Protein AF-A0A8I6RDV4-F1 (afdb_monomer_lite)

Organism: Cimex lectularius (NCBI:txid79782)

pLDDT: mean 72.58, std 18.39, range [28.22, 95.94]

Structure (mmCIF, N/CA/C/O backbone):
data_AF-A0A8I6RDV4-F1
#
_entry.id   AF-A0A8I6RDV4-F1
#
loop_
_atom_site.group_PDB
_atom_site.id
_atom_site.type_symbol
_atom_site.label_atom_id
_atom_site.label_alt_id
_atom_site.label_comp_id
_atom_site.label_asym_id
_atom_site.label_entity_id
_atom_site.label_seq_id
_atom_site.pdbx_PDB_ins_code
_atom_site.Cartn_x
_atom_site.Cartn_y
_atom_site.Cartn_z
_atom_site.occupancy
_atom_site.B_iso_or_equiv
_atom_site.auth_seq_id
_atom_site.auth_comp_id
_atom_site.auth_asym_id
_atom_site.auth_atom_id
_atom_site.pdbx_PDB_model_num
ATOM 1 N N . MET A 1 1 ? 5.611 -12.651 -18.714 1.00 37.16 1 MET A N 1
ATOM 2 C CA . MET A 1 1 ? 4.837 -13.880 -18.417 1.00 37.16 1 MET A CA 1
ATOM 3 C C . MET A 1 1 ? 5.336 -14.468 -17.106 1.00 37.16 1 MET A C 1
ATOM 5 O O . MET A 1 1 ? 6.467 -14.920 -17.110 1.00 37.16 1 MET A O 1
ATOM 9 N N . LEU A 1 2 ? 4.558 -14.366 -16.015 1.00 31.38 2 LEU A N 1
ATOM 10 C CA . LEU A 1 2 ? 4.659 -15.136 -14.747 1.00 31.38 2 LEU A CA 1
ATOM 11 C C . LEU A 1 2 ? 3.838 -14.499 -13.605 1.00 31.38 2 LEU A C 1
ATOM 13 O O . LEU A 1 2 ? 3.684 -15.132 -12.577 1.00 31.38 2 LEU A O 1
ATOM 17 N N . TRP A 1 3 ? 3.252 -13.305 -13.764 1.00 38.66 3 TRP A N 1
ATOM 18 C CA . TRP A 1 3 ? 2.459 -12.639 -12.710 1.00 38.66 3 TRP A CA 1
ATOM 19 C C . TRP A 1 3 ? 1.279 -13.476 -12.145 1.00 38.66 3 TRP A C 1
ATOM 21 O O . TRP A 1 3 ? 1.131 -13.515 -10.925 1.00 38.66 3 TRP A O 1
ATOM 31 N N . PRO A 1 4 ? 0.513 -14.248 -12.952 1.00 39.44 4 PRO A N 1
ATOM 32 C CA . PRO A 1 4 ? -0.523 -15.163 -12.441 1.00 39.44 4 PRO A CA 1
ATOM 33 C C . PRO A 1 4 ? 0.027 -16.293 -11.557 1.00 39.44 4 PRO A C 1
ATOM 35 O O . PRO A 1 4 ? -0.529 -16.613 -10.507 1.00 39.44 4 PRO A O 1
ATOM 38 N N . LEU A 1 5 ? 1.149 -16.880 -11.983 1.00 35.59 5 LEU A N 1
ATOM 39 C CA . LEU A 1 5 ? 1.844 -17.964 -11.285 1.00 35.59 5 LEU A CA 1
ATOM 40 C C . LEU A 1 5 ? 2.632 -17.442 -10.085 1.00 35.59 5 LEU A C 1
ATOM 42 O O . LEU A 1 5 ? 2.795 -18.163 -9.115 1.00 35.59 5 LEU A O 1
ATOM 46 N N . LEU A 1 6 ? 3.065 -16.181 -10.113 1.00 43.34 6 LEU A N 1
ATOM 47 C CA . LEU A 1 6 ? 3.742 -15.520 -9.009 1.00 43.34 6 LEU A CA 1
ATOM 48 C C . LEU A 1 6 ? 2.772 -15.154 -7.893 1.00 43.34 6 LEU A C 1
ATOM 50 O O . LEU A 1 6 ? 3.120 -15.303 -6.733 1.00 43.34 6 LEU A O 1
ATOM 54 N N . VAL A 1 7 ? 1.535 -14.767 -8.216 1.00 45.22 7 VAL A N 1
ATOM 55 C CA . VAL A 1 7 ? 0.476 -14.710 -7.205 1.00 45.22 7 VAL A CA 1
ATOM 56 C C . VAL A 1 7 ? 0.315 -16.103 -6.588 1.00 45.22 7 VAL A C 1
ATOM 58 O O . VAL A 1 7 ? 0.353 -16.201 -5.375 1.00 45.22 7 VAL A O 1
ATOM 61 N N . GLN A 1 8 ? 0.292 -17.198 -7.360 1.00 39.81 8 GLN A N 1
ATOM 62 C CA . GLN A 1 8 ? 0.275 -18.558 -6.787 1.00 39.81 8 GLN A CA 1
ATOM 63 C C . GLN A 1 8 ? 1.546 -18.955 -5.997 1.00 39.81 8 GLN A C 1
ATOM 65 O O . GLN A 1 8 ? 1.404 -19.647 -4.993 1.00 39.81 8 GLN A O 1
ATOM 70 N N . LEU A 1 9 ? 2.750 -18.516 -6.387 1.00 36.19 9 LEU A N 1
ATOM 71 C CA . LEU A 1 9 ? 4.029 -18.854 -5.735 1.00 36.19 9 LEU A CA 1
ATOM 72 C C . LEU A 1 9 ? 4.320 -17.999 -4.487 1.00 36.19 9 LEU A C 1
ATOM 74 O O . LEU A 1 9 ? 4.707 -18.546 -3.458 1.00 36.19 9 LEU A O 1
ATOM 78 N N . ILE A 1 10 ? 4.057 -16.686 -4.530 1.00 43.75 10 ILE A N 1
ATOM 79 C CA . ILE A 1 10 ? 4.094 -15.788 -3.358 1.00 43.75 10 ILE A CA 1
ATOM 80 C C . ILE A 1 10 ? 3.061 -16.252 -2.325 1.00 43.75 10 ILE A C 1
ATOM 82 O O . ILE A 1 10 ? 3.309 -16.220 -1.123 1.00 43.75 10 ILE A O 1
ATOM 86 N N . LEU A 1 11 ? 1.913 -16.753 -2.789 1.00 40.69 11 LEU A N 1
ATOM 87 C CA . LEU A 1 11 ? 0.882 -17.318 -1.929 1.00 40.69 11 LEU A CA 1
ATOM 88 C C . LEU A 1 11 ? 1.206 -18.742 -1.407 1.00 40.69 11 LEU A C 1
ATOM 90 O O . LEU A 1 11 ? 0.516 -19.209 -0.501 1.00 40.69 11 LEU A O 1
ATOM 94 N N . GLN A 1 12 ? 2.226 -19.440 -1.928 1.00 36.62 12 GLN A N 1
ATOM 95 C CA . GLN A 1 12 ? 2.620 -20.790 -1.481 1.00 36.62 12 GLN A CA 1
ATOM 96 C C . GLN A 1 12 ? 3.670 -20.803 -0.356 1.00 36.62 12 GLN A C 1
ATOM 98 O O . GLN A 1 12 ? 3.834 -21.840 0.283 1.00 36.62 12 GLN A O 1
ATOM 103 N N . GLN A 1 13 ? 4.352 -19.687 -0.071 1.00 36.88 13 GLN A N 1
ATOM 104 C CA . GLN A 1 13 ? 5.410 -19.634 0.956 1.00 36.88 13 GLN A CA 1
ATOM 105 C C . GLN A 1 13 ? 4.944 -19.140 2.338 1.00 36.88 13 GLN A C 1
ATOM 107 O O . GLN A 1 13 ? 5.668 -19.296 3.318 1.00 36.88 13 GLN A O 1
ATOM 112 N N . ALA A 1 14 ? 3.711 -18.644 2.466 1.00 35.94 14 ALA A N 1
ATOM 113 C CA . ALA A 1 14 ? 3.177 -18.129 3.727 1.00 35.94 14 ALA A CA 1
ATOM 114 C C . ALA A 1 14 ? 2.616 -19.236 4.649 1.00 35.94 14 ALA A C 1
ATOM 116 O O . ALA A 1 14 ? 1.446 -19.200 5.031 1.00 35.94 14 ALA A O 1
ATOM 117 N N . THR A 1 15 ? 3.422 -20.233 5.030 1.00 39.59 15 THR A N 1
ATOM 118 C CA . THR A 1 15 ? 3.089 -21.104 6.175 1.00 39.59 15 THR A CA 1
ATOM 119 C C . THR A 1 15 ? 4.329 -21.631 6.893 1.00 39.59 15 THR A C 1
ATOM 121 O O . THR A 1 15 ? 4.946 -22.564 6.399 1.00 39.59 15 THR A O 1
ATOM 124 N N . THR A 1 16 ? 4.576 -21.162 8.123 1.00 33.50 16 THR A N 1
ATOM 125 C CA . THR A 1 16 ? 4.912 -22.019 9.282 1.00 33.50 16 THR A CA 1
ATOM 126 C C . THR A 1 16 ? 4.731 -21.266 10.610 1.00 33.50 16 THR A C 1
ATOM 128 O O . THR A 1 16 ? 5.472 -20.327 10.865 1.00 33.50 16 THR A O 1
ATOM 131 N N . GLY A 1 17 ? 3.826 -21.760 11.475 1.00 30.03 17 GLY A N 1
ATOM 132 C CA . GLY A 1 17 ? 3.829 -21.599 12.949 1.00 30.03 17 GLY A CA 1
ATOM 133 C C . GLY A 1 17 ? 3.546 -20.191 13.507 1.00 30.03 17 GLY A C 1
ATOM 134 O O . GLY A 1 17 ? 3.957 -19.194 12.955 1.00 30.03 17 GLY A O 1
ATOM 135 N N . GLY A 1 18 ? 2.868 -19.973 14.629 1.00 28.22 18 GLY A N 1
ATOM 136 C CA . GLY A 1 18 ? 2.319 -20.844 15.654 1.00 28.22 18 GLY A CA 1
ATOM 137 C C . GLY A 1 18 ? 1.478 -19.995 16.620 1.00 28.22 18 GLY A C 1
ATOM 138 O O . GLY A 1 18 ? 1.606 -18.774 16.706 1.00 28.22 18 GLY A O 1
ATOM 139 N N . SER A 1 19 ? 0.571 -20.659 17.323 1.00 45.06 19 SER A N 1
ATOM 140 C CA . SER A 1 19 ? -0.401 -20.078 18.245 1.00 45.06 19 SER A CA 1
ATOM 141 C C . SER A 1 19 ? 0.224 -19.262 19.383 1.00 45.06 19 SER A C 1
ATOM 143 O O . SER A 1 19 ? 0.897 -19.818 20.248 1.00 45.06 19 SER A O 1
ATOM 145 N N . THR A 1 20 ? -0.149 -17.986 19.476 1.00 37.53 20 THR A N 1
ATOM 146 C CA . THR A 1 20 ? -0.367 -17.276 20.748 1.00 37.53 20 THR A CA 1
ATOM 147 C C . THR A 1 20 ? -1.579 -16.357 20.574 1.00 37.53 20 THR A C 1
ATOM 149 O O . THR A 1 20 ? -1.845 -15.902 19.468 1.00 37.53 20 THR A O 1
ATOM 152 N N . CYS A 1 21 ? -2.365 -16.129 21.632 1.00 44.78 21 CYS A N 1
ATOM 153 C CA . CYS A 1 21 ? -3.654 -15.414 21.628 1.00 44.78 21 CYS A CA 1
ATOM 154 C C . CYS A 1 21 ? -3.572 -13.907 21.277 1.00 44.78 21 CYS A C 1
ATOM 156 O O . CYS A 1 21 ? -4.034 -13.051 22.034 1.00 44.78 21 CYS A O 1
ATOM 158 N N . LYS A 1 22 ? -3.009 -13.566 20.122 1.00 47.31 22 LYS A N 1
ATOM 159 C CA . LYS A 1 22 ? -3.165 -12.287 19.437 1.00 47.31 22 LYS A CA 1
ATOM 160 C C . LYS A 1 22 ? -3.664 -12.614 18.033 1.00 47.31 22 LYS A C 1
ATOM 162 O O . LYS A 1 22 ? -3.074 -13.482 17.394 1.00 47.31 22 LYS A O 1
ATOM 167 N N . PRO A 1 23 ? -4.724 -11.965 17.529 1.00 59.12 23 PRO A N 1
ATOM 168 C CA . PRO A 1 23 ? -4.968 -12.037 16.103 1.00 59.12 23 PRO A CA 1
ATOM 169 C C . PRO A 1 23 ? -3.709 -11.432 15.453 1.00 59.12 23 PRO A C 1
ATOM 171 O O . PRO A 1 23 ? -3.282 -10.326 15.806 1.00 59.12 23 PRO A O 1
ATOM 174 N N . ALA A 1 24 ? -3.038 -12.204 14.609 1.00 79.38 24 ALA A N 1
ATOM 175 C CA . ALA A 1 24 ? -1.848 -11.775 13.893 1.00 79.38 24 ALA A CA 1
ATOM 176 C C . ALA A 1 24 ? -2.217 -11.762 12.414 1.00 79.38 24 ALA A C 1
ATOM 178 O O . ALA A 1 24 ? -2.558 -12.796 11.845 1.00 79.38 24 ALA A O 1
ATOM 179 N N . TYR A 1 25 ? -2.231 -10.570 11.827 1.00 89.44 25 TYR A N 1
ATOM 180 C CA . TYR A 1 25 ? -2.322 -10.404 10.386 1.00 89.44 25 TYR A CA 1
ATOM 181 C C . TYR A 1 25 ? -0.928 -10.013 9.914 1.00 89.44 25 TYR A C 1
ATOM 183 O O . TYR A 1 25 ? -0.436 -8.949 10.292 1.00 89.44 25 TYR A O 1
ATOM 191 N N . ASN A 1 26 ? -0.288 -10.913 9.173 1.00 90.50 26 ASN A N 1
ATOM 192 C CA . ASN A 1 26 ? 1.096 -10.795 8.740 1.00 90.50 26 ASN A CA 1
ATOM 193 C C . ASN A 1 26 ? 1.136 -10.732 7.214 1.00 90.50 26 ASN A C 1
ATOM 195 O O . ASN A 1 26 ? 0.564 -11.587 6.539 1.00 90.50 26 ASN A O 1
ATOM 199 N N . VAL A 1 27 ? 1.777 -9.689 6.693 1.00 90.50 27 VAL A N 1
ATOM 200 C CA . VAL A 1 27 ? 1.950 -9.448 5.255 1.00 90.50 27 VAL A CA 1
ATOM 201 C C . VAL A 1 27 ? 3.429 -9.391 4.857 1.00 90.50 27 VAL A C 1
ATOM 203 O O . VAL A 1 27 ? 3.731 -9.042 3.723 1.00 90.50 27 VAL A O 1
ATOM 206 N N . THR A 1 28 ? 4.348 -9.723 5.769 1.00 89.50 28 THR A N 1
ATOM 207 C CA . THR A 1 28 ? 5.806 -9.579 5.599 1.00 89.50 28 THR A CA 1
ATOM 208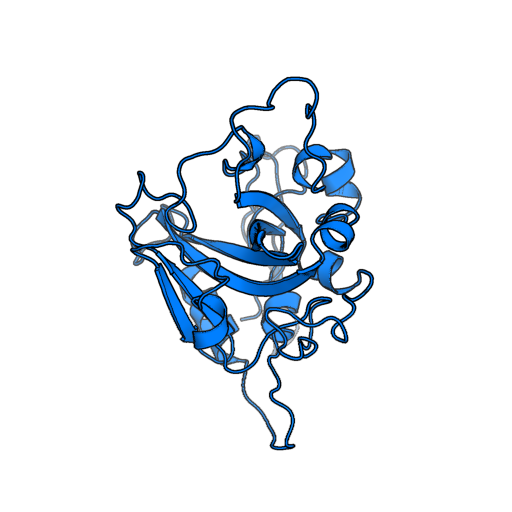 C C . THR A 1 28 ? 6.298 -10.211 4.303 1.00 89.50 28 THR A C 1
ATOM 210 O O . THR A 1 28 ? 6.927 -9.524 3.501 1.00 89.50 28 THR A O 1
ATOM 213 N N . ASP A 1 29 ? 5.945 -11.474 4.063 1.00 84.50 29 ASP A N 1
ATOM 214 C CA . ASP A 1 29 ? 6.413 -12.219 2.890 1.00 84.50 29 ASP A CA 1
ATOM 215 C C . ASP A 1 29 ? 5.950 -11.555 1.588 1.00 84.50 29 ASP A C 1
ATOM 217 O O . ASP A 1 29 ? 6.730 -11.397 0.653 1.00 84.50 29 ASP A O 1
ATOM 221 N N . PHE A 1 30 ? 4.700 -11.074 1.550 1.00 84.31 30 PHE A N 1
ATOM 222 C CA . PHE A 1 30 ? 4.168 -10.332 0.407 1.00 84.31 30 PHE A CA 1
ATOM 223 C C . PHE A 1 30 ? 4.912 -9.009 0.193 1.00 84.31 30 PHE A C 1
ATOM 225 O O . PHE A 1 30 ? 5.267 -8.680 -0.935 1.00 84.31 30 PHE A O 1
ATOM 232 N N . ILE A 1 31 ? 5.168 -8.253 1.262 1.00 87.44 31 ILE A N 1
ATOM 233 C CA . ILE A 1 31 ? 5.851 -6.957 1.184 1.00 87.44 31 ILE A CA 1
ATOM 234 C C . ILE A 1 31 ? 7.287 -7.103 0.672 1.00 87.44 31 ILE A C 1
ATOM 236 O O . ILE A 1 31 ? 7.725 -6.269 -0.113 1.00 87.44 31 ILE A O 1
ATOM 240 N N . GLN A 1 32 ? 8.006 -8.154 1.076 1.00 83.88 32 GLN A N 1
ATOM 241 C CA . GLN A 1 32 ? 9.405 -8.371 0.684 1.00 83.88 32 GLN A CA 1
ATOM 242 C C . GLN A 1 32 ? 9.586 -8.621 -0.816 1.00 83.88 32 GLN A C 1
ATOM 244 O O . GLN A 1 32 ? 10.603 -8.236 -1.391 1.00 83.88 32 GLN A O 1
ATOM 249 N N . VAL A 1 33 ? 8.609 -9.268 -1.447 1.00 73.44 33 VAL A N 1
ATOM 250 C CA . VAL A 1 33 ? 8.660 -9.629 -2.873 1.00 73.44 33 VAL A CA 1
ATOM 251 C C . VAL A 1 33 ? 7.895 -8.645 -3.756 1.00 73.44 33 VAL A C 1
ATOM 253 O O . VAL A 1 33 ? 8.149 -8.554 -4.962 1.00 73.44 33 VAL A O 1
ATOM 256 N N . ALA A 1 34 ? 6.962 -7.888 -3.176 1.00 74.69 34 ALA A N 1
ATOM 257 C CA . ALA A 1 34 ? 6.234 -6.861 -3.893 1.00 74.69 34 ALA A CA 1
ATOM 258 C C . ALA A 1 34 ? 7.162 -5.684 -4.218 1.00 74.69 34 ALA A C 1
ATOM 260 O O . ALA A 1 34 ? 7.727 -5.037 -3.339 1.00 74.69 34 ALA A O 1
ATOM 261 N N . GLY A 1 35 ? 7.313 -5.392 -5.508 1.00 75.94 35 GLY A N 1
ATOM 262 C CA . GLY A 1 35 ? 7.964 -4.170 -5.959 1.00 75.94 35 GLY A CA 1
ATOM 263 C C . GLY A 1 35 ? 6.999 -2.991 -5.957 1.00 75.94 35 GLY A C 1
ATOM 264 O O . GLY A 1 35 ? 6.168 -2.831 -5.062 1.00 75.94 35 GLY A O 1
ATOM 265 N N . ILE A 1 36 ? 7.103 -2.151 -6.985 1.00 80.56 36 ILE A N 1
ATOM 266 C CA . ILE A 1 36 ? 6.218 -0.997 -7.127 1.00 80.56 36 ILE A CA 1
ATOM 267 C C . ILE A 1 36 ? 4.837 -1.495 -7.535 1.00 80.56 36 ILE A C 1
ATOM 269 O O . ILE A 1 36 ? 4.696 -2.303 -8.454 1.00 80.56 36 ILE A O 1
ATOM 273 N N . GLN A 1 37 ? 3.821 -1.010 -6.839 1.00 82.62 37 GLN A N 1
ATOM 274 C CA . GLN A 1 37 ? 2.422 -1.306 -7.098 1.00 82.62 37 GLN A CA 1
ATOM 275 C C . GLN A 1 37 ? 1.639 -0.001 -7.231 1.00 82.62 37 GLN A C 1
ATOM 277 O O . GLN A 1 37 ? 2.095 1.079 -6.841 1.00 82.62 37 GLN A O 1
ATOM 282 N N . PHE A 1 38 ? 0.423 -0.106 -7.755 1.00 86.56 38 PHE A N 1
ATOM 283 C CA . PHE A 1 38 ? -0.575 0.911 -7.467 1.00 86.56 38 PHE A CA 1
ATOM 284 C C . PHE A 1 38 ? -1.086 0.681 -6.047 1.00 86.56 38 PHE A C 1
ATOM 286 O O . PHE A 1 38 ? -1.472 -0.431 -5.694 1.00 86.56 38 PHE A O 1
ATOM 293 N N . CYS A 1 39 ? -1.112 1.732 -5.237 1.00 89.31 39 CYS A N 1
ATOM 294 C CA . CYS A 1 39 ? -1.802 1.722 -3.961 1.00 89.31 39 CYS A CA 1
ATOM 295 C C . CYS A 1 39 ? -3.081 2.537 -4.055 1.00 89.31 39 CYS A C 1
ATOM 297 O O . CYS A 1 39 ? -3.055 3.687 -4.494 1.00 89.31 39 CYS A O 1
ATOM 299 N N . ALA A 1 40 ? -4.181 1.966 -3.581 1.00 88.06 40 ALA A N 1
ATOM 300 C CA . ALA A 1 40 ? -5.418 2.690 -3.359 1.00 88.06 40 ALA A CA 1
ATOM 301 C C . ALA A 1 40 ? -5.531 3.050 -1.876 1.00 88.06 40 ALA A C 1
ATOM 303 O O . ALA A 1 40 ? -5.533 2.180 -1.005 1.00 88.06 40 ALA A O 1
ATOM 304 N N . VAL A 1 41 ? -5.623 4.344 -1.587 1.00 89.81 41 VAL A N 1
ATOM 305 C CA . VAL A 1 41 ? -5.934 4.873 -0.261 1.00 89.81 41 VAL A CA 1
ATOM 306 C C . VAL A 1 41 ? -7.395 5.289 -0.252 1.00 89.81 41 VAL A C 1
ATOM 308 O O . VAL A 1 41 ? -7.823 6.102 -1.066 1.00 89.81 41 VAL A O 1
ATOM 311 N N . VAL A 1 42 ? -8.161 4.720 0.669 1.00 88.00 42 VAL A N 1
ATOM 312 C CA . VAL A 1 42 ? -9.609 4.886 0.755 1.00 88.00 42 VAL A CA 1
ATOM 313 C C . VAL A 1 42 ? -9.966 5.528 2.084 1.00 88.00 42 VAL A C 1
ATOM 315 O O . VAL A 1 42 ? -9.675 4.965 3.142 1.00 88.00 42 VAL A O 1
ATOM 318 N N . GLU A 1 43 ? -10.633 6.677 2.054 1.00 87.88 43 GLU A N 1
ATOM 319 C CA . GLU A 1 43 ? -11.205 7.272 3.259 1.00 87.88 43 GLU A CA 1
ATOM 320 C C . GLU A 1 43 ? -12.406 6.422 3.727 1.00 87.88 43 GLU A C 1
ATOM 322 O O . GLU A 1 43 ? -13.357 6.172 2.986 1.00 87.88 43 GLU A O 1
ATOM 327 N N . ILE A 1 44 ? -12.373 5.926 4.967 1.00 86.94 44 ILE A N 1
ATOM 328 C CA . ILE A 1 44 ? -13.415 5.027 5.515 1.00 86.94 44 ILE A CA 1
ATOM 329 C C . ILE A 1 44 ? -14.279 5.695 6.592 1.00 86.94 44 ILE A C 1
ATOM 331 O O . ILE A 1 44 ? -15.077 5.042 7.266 1.00 86.94 44 ILE A O 1
ATOM 335 N N . GLY A 1 45 ? -14.111 7.007 6.767 1.00 84.31 45 GLY A N 1
ATOM 336 C CA . GLY A 1 45 ? -14.778 7.800 7.795 1.00 84.31 45 GLY A CA 1
ATOM 337 C C . GLY A 1 45 ? -14.044 7.810 9.140 1.00 84.31 45 GLY A C 1
ATOM 338 O O . GLY A 1 45 ? -13.003 7.183 9.328 1.00 84.31 45 GLY A O 1
ATOM 339 N N . GLN A 1 46 ? -14.572 8.590 10.091 1.00 86.50 46 GLN A N 1
ATOM 340 C CA . GLN A 1 46 ? -13.982 8.805 11.428 1.00 86.50 46 GLN A CA 1
ATOM 341 C C . GLN A 1 46 ? -12.517 9.294 11.415 1.00 86.50 46 GLN A C 1
ATOM 343 O O . GLN A 1 46 ? -11.785 9.102 12.384 1.00 86.50 46 GLN A O 1
ATOM 348 N N . GLY A 1 47 ? -12.079 9.920 10.317 1.00 88.38 47 GLY A N 1
ATOM 349 C CA . GLY A 1 47 ? -10.696 10.365 10.132 1.00 88.38 47 GLY A CA 1
ATOM 350 C C . GLY A 1 47 ? -9.695 9.234 9.869 1.00 88.38 47 GLY A C 1
ATOM 351 O O . GLY A 1 47 ? -8.489 9.448 10.028 1.00 88.38 47 GLY A O 1
ATOM 352 N N . PHE A 1 48 ? -10.166 8.041 9.491 1.00 91.31 48 PHE A N 1
ATOM 353 C CA . PHE A 1 48 ? -9.334 6.897 9.127 1.00 91.31 48 PHE A CA 1
ATOM 354 C C . PHE A 1 48 ? -9.334 6.638 7.622 1.00 91.31 48 PHE A C 1
ATOM 356 O O . PHE A 1 48 ? -10.347 6.796 6.939 1.00 91.31 48 PHE A O 1
ATOM 363 N N . CYS A 1 49 ? -8.177 6.201 7.140 1.00 91.38 49 CYS A N 1
ATOM 364 C CA . CYS A 1 49 ? -7.910 5.818 5.767 1.00 91.38 49 CYS A CA 1
ATOM 365 C C . CYS A 1 49 ? -7.402 4.377 5.760 1.00 91.38 49 CYS A C 1
ATOM 367 O O . CYS A 1 49 ? -6.627 3.988 6.639 1.00 91.38 49 CYS A O 1
ATOM 369 N N . SER A 1 50 ? -7.843 3.589 4.786 1.00 92.56 50 SER A N 1
ATOM 370 C CA . SER A 1 50 ? -7.334 2.241 4.533 1.00 92.56 50 SER A CA 1
ATOM 371 C C . SER A 1 50 ? -6.501 2.226 3.266 1.00 92.56 50 SER A C 1
ATOM 373 O O . SER A 1 50 ? -6.829 2.932 2.321 1.00 92.56 50 SER A O 1
ATOM 375 N N . ILE A 1 51 ? -5.437 1.435 3.249 1.00 93.06 51 ILE A N 1
ATOM 376 C CA . ILE A 1 51 ? -4.535 1.302 2.110 1.00 93.06 51 ILE A CA 1
ATOM 377 C C . ILE A 1 51 ? -4.604 -0.115 1.549 1.00 93.06 51 ILE A C 1
ATOM 379 O O . ILE A 1 51 ? -4.676 -1.095 2.296 1.00 93.06 51 ILE A O 1
ATOM 383 N N . PHE A 1 52 ? -4.587 -0.201 0.224 1.00 91.94 52 PHE A N 1
ATOM 384 C CA . PHE A 1 52 ? -4.635 -1.440 -0.531 1.00 91.94 52 PHE A CA 1
ATOM 385 C C . PHE A 1 52 ? -3.562 -1.444 -1.604 1.00 91.94 52 PHE A C 1
ATOM 387 O O . PHE A 1 52 ? -3.353 -0.413 -2.234 1.00 91.94 52 PHE A O 1
ATOM 394 N N . ALA A 1 53 ? -2.938 -2.593 -1.848 1.00 89.94 53 ALA A N 1
ATOM 395 C CA . ALA A 1 53 ? -2.162 -2.814 -3.062 1.00 89.94 53 ALA A CA 1
ATOM 396 C C . ALA A 1 53 ? -3.091 -3.340 -4.165 1.00 89.94 53 ALA A C 1
ATOM 398 O O . ALA A 1 53 ? -3.755 -4.363 -3.992 1.00 89.94 53 ALA A O 1
ATOM 399 N N . GLU A 1 54 ? -3.150 -2.632 -5.288 1.00 84.06 54 GLU A N 1
ATOM 400 C CA . GLU A 1 54 ? -3.895 -3.031 -6.477 1.00 84.06 54 GLU A CA 1
ATOM 401 C C . GLU A 1 54 ? -3.038 -3.968 -7.332 1.00 84.06 54 GLU A C 1
ATOM 403 O O . GLU A 1 54 ? -2.074 -3.556 -7.978 1.00 84.06 54 GLU A O 1
ATOM 408 N N . MET A 1 55 ? -3.438 -5.232 -7.387 1.00 74.69 55 MET A N 1
ATOM 409 C CA . MET A 1 55 ? -2.882 -6.211 -8.308 1.00 74.69 55 MET A CA 1
ATOM 410 C C . MET A 1 55 ? -3.749 -6.223 -9.563 1.00 74.69 55 MET A C 1
ATOM 412 O O . MET A 1 55 ? -4.884 -6.710 -9.554 1.00 74.69 55 MET A O 1
ATOM 416 N N . ARG A 1 56 ? -3.220 -5.655 -10.647 1.00 67.44 56 ARG A N 1
ATOM 417 C CA . ARG A 1 56 ? -3.850 -5.697 -11.970 1.00 67.44 56 ARG A CA 1
ATOM 418 C C . ARG A 1 56 ? -3.269 -6.856 -12.760 1.00 67.44 56 ARG A C 1
ATOM 420 O O . ARG A 1 56 ? -2.052 -7.023 -12.802 1.00 67.44 56 ARG A O 1
ATOM 427 N N . ASN A 1 57 ? -4.134 -7.631 -13.405 1.00 56.88 57 ASN A N 1
ATOM 428 C CA . ASN A 1 57 ? -3.676 -8.567 -14.421 1.00 56.88 57 ASN A CA 1
ATOM 429 C C . ASN A 1 57 ? -3.331 -7.810 -15.701 1.00 56.88 57 ASN A C 1
ATOM 431 O O . ASN A 1 57 ? -4.171 -7.105 -16.265 1.00 56.88 57 ASN A O 1
ATOM 435 N N . ASP A 1 58 ? -2.085 -7.973 -16.139 1.00 46.88 58 ASP A N 1
ATOM 436 C CA . ASP A 1 58 ? -1.621 -7.515 -17.441 1.00 46.88 58 ASP A CA 1
ATOM 437 C C . ASP A 1 58 ? -2.420 -8.246 -18.539 1.00 46.88 58 ASP A C 1
ATOM 439 O O . ASP A 1 58 ? -2.458 -9.479 -18.530 1.00 46.88 58 ASP A O 1
ATOM 443 N N . PRO A 1 59 ? -3.055 -7.531 -19.486 1.00 37.31 59 PRO A N 1
ATOM 444 C CA . PRO A 1 59 ? -3.792 -8.141 -20.594 1.00 37.31 59 PRO A CA 1
ATOM 445 C C . PRO A 1 59 ? -2.939 -9.048 -21.500 1.00 37.31 59 PRO A C 1
ATOM 447 O O . PRO A 1 59 ? -3.497 -9.798 -22.298 1.00 37.31 59 PRO A O 1
ATOM 450 N N . THR A 1 60 ? -1.609 -9.006 -21.389 1.00 37.78 60 THR A N 1
ATOM 451 C CA . THR A 1 60 ? -0.676 -9.887 -22.113 1.00 37.78 60 THR A CA 1
ATOM 452 C C . THR A 1 60 ? -0.304 -11.166 -21.348 1.00 37.78 60 THR A C 1
ATOM 454 O O . THR A 1 60 ? 0.349 -12.054 -21.904 1.00 37.78 60 THR A O 1
ATOM 457 N N . ALA A 1 61 ? -0.719 -11.303 -20.083 1.00 38.56 61 ALA A N 1
ATOM 458 C CA . ALA A 1 61 ? -0.525 -12.515 -19.295 1.00 38.56 61 ALA A CA 1
ATOM 459 C C . ALA A 1 61 ? -1.686 -13.492 -19.543 1.00 38.56 61 ALA A C 1
ATOM 461 O O . ALA A 1 61 ? -2.791 -13.304 -19.043 1.00 38.56 61 ALA A O 1
ATOM 462 N N . GLY A 1 62 ? -1.426 -14.530 -20.343 1.00 35.03 62 GLY A N 1
ATOM 463 C CA . GLY A 1 62 ? -2.399 -15.578 -20.660 1.00 35.03 62 GLY A CA 1
ATOM 464 C C . GLY A 1 62 ? -2.989 -16.282 -19.429 1.00 35.03 62 GLY A C 1
ATOM 465 O O . GLY A 1 62 ? -2.362 -16.351 -18.372 1.00 35.03 62 GLY A O 1
ATOM 466 N N . ASP A 1 63 ? -4.200 -16.805 -19.633 1.00 32.62 63 ASP A N 1
ATOM 467 C CA . ASP A 1 63 ? -5.059 -17.612 -18.746 1.00 32.62 63 ASP A CA 1
ATOM 468 C C . ASP A 1 63 ? -5.853 -16.902 -17.635 1.00 32.62 63 ASP A C 1
ATOM 470 O O . ASP A 1 63 ? -6.722 -17.527 -17.025 1.00 32.62 63 ASP A O 1
ATOM 474 N N . LEU A 1 64 ? -5.669 -15.597 -17.411 1.00 38.62 64 LEU A N 1
ATOM 475 C CA . LEU A 1 64 ? -6.549 -14.810 -16.534 1.00 38.62 64 LEU A CA 1
ATOM 476 C C . LEU A 1 64 ? -7.345 -13.777 -17.332 1.00 38.62 64 LEU A C 1
ATOM 478 O O . LEU A 1 64 ? -6.872 -13.280 -18.349 1.00 38.62 64 LEU A O 1
ATOM 482 N N . ILE A 1 65 ? -8.562 -13.453 -16.872 1.00 40.31 65 ILE A N 1
ATOM 483 C CA . ILE A 1 65 ? -9.411 -12.437 -17.511 1.00 40.31 65 ILE A CA 1
ATOM 484 C C . ILE A 1 65 ? -8.612 -11.121 -17.566 1.00 40.31 65 ILE A C 1
ATOM 486 O O . ILE A 1 65 ? -8.273 -10.576 -16.505 1.00 40.31 65 ILE A O 1
ATOM 490 N N . PRO A 1 66 ? -8.291 -10.611 -18.769 1.00 40.75 66 PRO A N 1
ATOM 491 C CA . PRO A 1 66 ? -7.599 -9.341 -18.935 1.00 40.75 66 PRO A CA 1
ATOM 492 C C . PRO A 1 66 ? -8.341 -8.235 -18.181 1.00 40.75 66 PRO A C 1
ATOM 494 O O . PRO A 1 66 ? -9.543 -8.061 -18.365 1.00 40.75 66 PRO A O 1
ATOM 497 N N . GLY A 1 67 ? -7.639 -7.494 -17.322 1.00 49.91 67 GLY A N 1
ATOM 498 C CA . GLY A 1 67 ? -8.228 -6.374 -16.583 1.00 49.91 67 GLY A CA 1
ATOM 499 C C . GLY A 1 67 ? -8.875 -6.711 -15.236 1.00 49.91 67 GLY A C 1
ATOM 500 O O . GLY A 1 67 ? -9.375 -5.794 -14.586 1.00 49.91 67 GLY A O 1
ATOM 501 N N . SER A 1 68 ? -8.827 -7.960 -14.753 1.00 59.00 68 SER A N 1
ATOM 502 C CA . SER A 1 68 ? -9.289 -8.248 -13.389 1.00 59.00 68 SER A CA 1
ATOM 503 C C . SER A 1 68 ? -8.396 -7.547 -12.353 1.00 59.00 68 SER A C 1
ATOM 505 O O . SER A 1 68 ? -7.173 -7.732 -12.354 1.00 59.00 68 SER A O 1
ATOM 507 N N . LEU A 1 69 ? -9.014 -6.767 -11.466 1.00 72.44 69 LEU A N 1
ATOM 508 C CA . LEU A 1 69 ? -8.372 -6.037 -10.374 1.00 72.44 69 LEU A CA 1
ATOM 509 C C . LEU A 1 69 ? -8.626 -6.764 -9.047 1.00 72.44 69 LEU A C 1
ATOM 511 O O . LEU A 1 69 ? -9.768 -7.089 -8.718 1.00 72.44 69 LEU A O 1
ATOM 515 N N . VAL A 1 70 ? -7.564 -7.010 -8.282 1.00 75.81 70 VAL A N 1
ATOM 516 C CA . VAL A 1 70 ? -7.654 -7.523 -6.909 1.00 75.81 70 VAL A CA 1
ATOM 517 C C . VAL A 1 70 ? -6.956 -6.551 -5.973 1.00 75.81 70 VAL A C 1
ATOM 519 O O . VAL A 1 70 ? -5.831 -6.135 -6.231 1.00 75.81 70 VAL A O 1
ATOM 522 N N . GLU A 1 71 ? -7.612 -6.211 -4.870 1.00 85.25 71 GLU A N 1
ATOM 523 C CA . GLU A 1 71 ? -7.115 -5.222 -3.916 1.00 85.25 71 GLU A CA 1
ATOM 524 C C . GLU A 1 71 ? -6.707 -5.924 -2.624 1.00 85.25 71 GLU A C 1
ATOM 526 O O . GLU A 1 71 ? -7.548 -6.401 -1.859 1.00 85.25 71 GLU A O 1
ATOM 531 N N . LEU A 1 72 ? -5.405 -6.013 -2.367 1.00 89.75 72 LEU A N 1
ATOM 532 C CA . LEU A 1 72 ? -4.880 -6.600 -1.141 1.00 89.75 72 LEU A CA 1
ATOM 533 C C . LEU A 1 72 ? -4.904 -5.564 -0.022 1.00 89.75 72 LEU A C 1
ATOM 535 O O . LEU A 1 72 ? -4.317 -4.495 -0.146 1.00 89.75 72 LEU A O 1
ATOM 539 N N . TYR A 1 73 ? -5.559 -5.889 1.088 1.00 92.44 73 TYR A N 1
ATOM 540 C CA . TYR A 1 73 ? -5.671 -5.017 2.248 1.00 92.44 73 TYR A CA 1
ATOM 541 C C . TYR A 1 73 ? -4.349 -4.943 3.014 1.00 92.44 73 TYR A C 1
ATOM 543 O O . TYR A 1 73 ? -3.899 -5.925 3.613 1.00 92.44 73 TYR A O 1
ATOM 551 N N . LEU A 1 74 ? -3.769 -3.745 3.038 1.00 94.12 74 LEU A N 1
ATOM 552 C CA . LEU A 1 74 ? -2.523 -3.428 3.728 1.00 94.12 74 LEU A CA 1
ATOM 553 C C . LEU A 1 74 ? -2.750 -2.681 5.042 1.00 94.12 74 LEU A C 1
ATOM 555 O O . LEU A 1 74 ? -1.786 -2.293 5.685 1.00 94.12 74 LEU A O 1
ATOM 559 N N . GLY A 1 75 ? -3.995 -2.475 5.473 1.00 94.06 75 GLY A N 1
ATOM 560 C CA . GLY A 1 75 ? -4.304 -1.908 6.783 1.00 94.06 75 GLY A CA 1
ATOM 561 C C . GLY A 1 75 ? -4.980 -0.546 6.763 1.00 94.06 75 GLY A C 1
ATOM 562 O O . GLY A 1 75 ? -5.308 0.018 5.725 1.00 94.06 75 GLY A O 1
ATOM 563 N N . THR A 1 76 ? -5.176 -0.012 7.961 1.00 93.88 76 THR A N 1
ATOM 564 C CA . THR A 1 76 ? -5.861 1.240 8.261 1.00 93.88 76 THR A CA 1
ATOM 565 C C . THR A 1 76 ? -5.003 2.093 9.193 1.00 93.88 76 THR A C 1
ATOM 567 O O . THR A 1 76 ? -4.316 1.592 10.085 1.00 93.88 76 THR A O 1
ATOM 570 N N . CYS A 1 77 ? -5.079 3.407 9.013 1.00 94.31 77 CYS A N 1
ATOM 571 C CA . CYS A 1 77 ? -4.395 4.414 9.815 1.00 94.31 77 CYS A CA 1
ATOM 572 C C . CYS A 1 77 ? -5.230 5.694 9.883 1.00 94.31 77 CYS A C 1
ATOM 574 O O . CYS A 1 77 ? -6.186 5.848 9.124 1.00 94.31 77 CYS A O 1
ATOM 576 N N . SER A 1 78 ? -4.880 6.651 10.748 1.00 92.44 78 SER A N 1
ATOM 577 C CA . SER A 1 78 ? -5.480 7.984 10.619 1.00 92.44 78 SER A CA 1
ATOM 578 C C . SER A 1 78 ? -5.085 8.618 9.287 1.00 92.44 78 SER A C 1
ATOM 580 O O . SER A 1 78 ? -3.900 8.643 8.954 1.00 92.44 78 SER A O 1
ATOM 582 N N . CYS A 1 79 ? -6.055 9.191 8.571 1.00 89.50 79 CYS A N 1
ATOM 583 C CA . CYS A 1 79 ? -5.815 9.869 7.297 1.00 89.50 79 CYS A CA 1
ATOM 584 C C . CYS A 1 79 ? -4.750 10.957 7.432 1.00 89.50 79 CYS A C 1
ATOM 586 O O . CYS A 1 79 ? -3.873 11.058 6.590 1.00 89.50 79 CYS A O 1
ATOM 588 N N . GLN A 1 80 ? -4.751 11.711 8.537 1.00 89.25 80 GLN A N 1
ATOM 589 C CA . GLN A 1 80 ? -3.720 12.716 8.819 1.00 89.25 80 GLN A CA 1
ATOM 590 C C . GLN A 1 80 ? -2.294 12.141 8.799 1.00 89.25 80 GLN A C 1
ATOM 592 O O . GLN A 1 80 ? -1.377 12.810 8.341 1.00 89.25 80 GLN A O 1
ATOM 597 N N . THR A 1 81 ? -2.107 10.914 9.288 1.00 91.62 81 THR A N 1
ATOM 598 C CA . THR A 1 81 ? -0.800 10.245 9.298 1.00 91.62 81 THR A CA 1
ATOM 599 C C . THR A 1 81 ? -0.427 9.777 7.897 1.00 91.62 81 THR A C 1
ATOM 601 O O . THR A 1 81 ? 0.666 10.083 7.440 1.00 91.62 81 THR A O 1
ATOM 604 N N . MET A 1 82 ? -1.347 9.124 7.174 1.00 90.25 82 MET A N 1
ATOM 605 C CA . MET A 1 82 ? -1.098 8.716 5.782 1.00 90.25 82 MET A CA 1
ATOM 606 C C . MET A 1 82 ? -0.836 9.910 4.856 1.00 90.25 82 MET A C 1
ATOM 608 O O . MET A 1 82 ? -0.037 9.803 3.933 1.00 90.25 82 MET A O 1
ATOM 612 N N . LYS A 1 83 ? -1.450 11.072 5.125 1.00 88.00 83 LYS A N 1
ATOM 613 C CA . LYS A 1 83 ? -1.213 12.321 4.382 1.00 88.00 83 LYS A CA 1
ATOM 614 C C . LYS A 1 83 ? 0.238 12.809 4.455 1.00 88.00 83 LYS A C 1
ATOM 616 O O . LYS A 1 83 ? 0.654 13.592 3.609 1.00 88.00 83 LYS A O 1
ATOM 621 N N . GLN A 1 84 ? 0.992 12.355 5.455 1.00 88.75 84 GLN A N 1
ATOM 622 C CA . GLN A 1 84 ? 2.399 12.697 5.671 1.00 88.75 84 GLN A CA 1
ATOM 623 C C . GLN A 1 84 ? 3.358 11.640 5.110 1.00 88.75 84 GLN A C 1
ATOM 625 O O . GLN A 1 84 ? 4.571 11.813 5.206 1.00 88.75 84 GLN A O 1
ATOM 630 N N . TRP A 1 85 ? 2.839 10.531 4.581 1.00 90.25 85 TRP A N 1
ATOM 631 C CA . TRP A 1 85 ? 3.661 9.451 4.056 1.00 90.25 85 TRP A CA 1
ATOM 632 C C . TRP A 1 85 ? 4.171 9.754 2.653 1.00 90.25 85 TRP A C 1
ATOM 634 O O . TRP A 1 85 ? 3.474 10.327 1.814 1.00 90.25 85 TRP A O 1
ATOM 644 N N . GLU A 1 86 ? 5.394 9.296 2.419 1.00 90.06 86 GLU A N 1
ATOM 645 C CA . GLU A 1 86 ? 6.011 9.199 1.106 1.00 90.06 86 GLU A CA 1
ATOM 646 C C . GLU A 1 86 ? 5.890 7.742 0.670 1.00 90.06 86 GLU A C 1
ATOM 648 O O . GLU A 1 86 ? 6.421 6.845 1.323 1.00 90.06 86 GLU A O 1
ATOM 653 N N . PHE A 1 87 ? 5.136 7.502 -0.396 1.00 90.88 87 PHE A N 1
ATOM 654 C CA . PHE A 1 87 ? 4.777 6.155 -0.837 1.00 90.88 87 PHE A CA 1
ATOM 655 C C . PHE A 1 87 ? 5.873 5.526 -1.701 1.00 90.88 87 PHE A C 1
ATOM 657 O O . PHE A 1 87 ? 5.890 4.314 -1.884 1.00 90.88 87 PHE A O 1
ATOM 664 N N . CYS A 1 88 ? 6.797 6.328 -2.227 1.00 90.38 88 CYS A N 1
ATOM 665 C CA . CYS A 1 88 ? 7.811 5.894 -3.180 1.00 90.38 88 CYS A CA 1
ATOM 666 C C . CYS A 1 88 ? 9.235 6.042 -2.649 1.00 90.38 88 CYS A C 1
ATOM 668 O O . CYS A 1 88 ? 9.533 6.895 -1.811 1.00 90.38 88 CYS A O 1
ATOM 670 N N . SER A 1 89 ? 10.151 5.300 -3.272 1.00 88.88 89 SER A N 1
ATOM 671 C CA . SER A 1 89 ? 11.585 5.547 -3.165 1.00 88.88 89 SER A CA 1
ATOM 672 C C . SER A 1 89 ? 11.962 6.965 -3.619 1.00 88.88 89 SER A C 1
ATOM 674 O O . SER A 1 89 ? 11.293 7.596 -4.444 1.00 88.88 89 SER A O 1
ATOM 676 N N . ARG A 1 90 ? 13.085 7.478 -3.100 1.00 89.19 90 ARG A N 1
ATOM 677 C CA . ARG A 1 90 ? 13.584 8.821 -3.434 1.00 89.19 90 ARG A CA 1
ATOM 678 C C . ARG A 1 90 ? 13.769 9.053 -4.946 1.00 89.19 90 ARG A C 1
ATOM 680 O O . ARG A 1 90 ? 13.362 10.126 -5.391 1.00 89.19 90 ARG A O 1
ATOM 687 N N . PRO A 1 91 ? 14.336 8.117 -5.739 1.00 86.81 91 PRO A N 1
ATOM 688 C CA . PRO A 1 91 ? 14.449 8.293 -7.187 1.00 86.81 91 PRO A CA 1
ATOM 689 C C . PRO A 1 91 ? 13.086 8.461 -7.864 1.00 86.81 91 PRO A C 1
ATOM 691 O O . PRO A 1 91 ? 12.891 9.414 -8.615 1.00 86.81 91 PRO A O 1
ATOM 694 N N . LEU A 1 92 ? 12.119 7.601 -7.527 1.00 86.00 92 LEU A N 1
ATOM 695 C CA . LEU A 1 92 ? 10.784 7.655 -8.114 1.00 86.00 92 LEU A CA 1
ATOM 696 C C . LEU A 1 92 ? 10.041 8.935 -7.714 1.00 86.00 92 LEU A C 1
ATOM 698 O O . LEU A 1 92 ? 9.458 9.592 -8.568 1.00 86.00 92 LEU A O 1
ATOM 702 N N . ARG A 1 93 ? 10.133 9.360 -6.449 1.00 88.25 93 ARG A N 1
ATOM 703 C CA . ARG A 1 93 ? 9.537 10.625 -5.994 1.00 88.25 93 ARG A CA 1
ATOM 704 C C . ARG A 1 93 ? 10.106 11.841 -6.727 1.00 88.25 93 ARG A C 1
ATOM 706 O O . ARG A 1 93 ? 9.367 12.780 -6.996 1.00 88.25 93 ARG A O 1
ATOM 713 N N . ASN A 1 94 ? 11.401 11.848 -7.042 1.00 86.94 94 ASN A N 1
ATOM 714 C CA . ASN A 1 94 ? 12.004 12.963 -7.774 1.00 86.94 94 ASN A CA 1
ATOM 715 C C . ASN A 1 94 ? 11.441 13.084 -9.200 1.00 86.94 94 ASN A C 1
ATOM 717 O O . ASN A 1 94 ? 11.333 14.194 -9.713 1.00 86.94 94 ASN A O 1
ATOM 721 N N . LEU A 1 95 ? 11.079 11.958 -9.821 1.00 82.88 95 LEU A N 1
ATOM 722 C CA . LEU A 1 95 ? 10.489 11.917 -11.161 1.00 82.88 95 LEU A CA 1
ATOM 723 C C . LEU A 1 95 ? 8.971 12.132 -11.140 1.00 82.88 95 LEU A C 1
ATOM 725 O O . LEU A 1 95 ? 8.425 12.766 -12.038 1.00 82.88 95 LEU A O 1
ATOM 729 N N . ARG A 1 96 ? 8.295 11.605 -10.114 1.00 82.69 96 ARG A N 1
ATOM 730 C CA . ARG A 1 96 ? 6.831 11.511 -10.009 1.00 82.69 96 ARG A CA 1
ATOM 731 C C . ARG A 1 96 ? 6.312 11.973 -8.639 1.00 82.69 96 ARG A C 1
ATOM 733 O O . ARG A 1 96 ? 5.718 11.193 -7.892 1.00 82.69 96 ARG A O 1
ATOM 740 N N . PRO A 1 97 ? 6.560 13.233 -8.241 1.00 80.75 97 PRO A N 1
ATOM 741 C CA . PRO A 1 97 ? 6.301 13.688 -6.873 1.00 80.75 97 PRO A CA 1
ATOM 742 C C . PRO A 1 97 ? 4.813 13.660 -6.486 1.00 80.75 97 PRO A C 1
ATOM 744 O O . PRO A 1 97 ? 4.477 13.429 -5.322 1.00 80.75 97 PRO A O 1
ATOM 747 N N . TYR A 1 98 ? 3.914 13.876 -7.449 1.00 79.62 98 TYR A N 1
ATOM 748 C CA . TYR A 1 98 ? 2.468 13.934 -7.203 1.00 79.62 98 TYR A CA 1
ATOM 749 C C . TYR A 1 98 ? 1.835 12.548 -7.094 1.00 79.62 98 TYR A C 1
ATOM 751 O O . TYR A 1 98 ? 0.828 12.367 -6.414 1.00 79.62 98 TYR A O 1
ATOM 759 N N . GLU A 1 99 ? 2.447 11.555 -7.726 1.00 84.19 99 GLU A N 1
ATOM 760 C CA . GLU A 1 99 ? 2.007 10.168 -7.688 1.00 84.19 99 GLU A CA 1
ATOM 761 C C . GLU A 1 99 ? 2.558 9.415 -6.477 1.00 84.19 99 GLU A C 1
ATOM 763 O O . GLU A 1 99 ? 2.054 8.344 -6.162 1.00 84.19 99 GLU A O 1
ATOM 768 N N . CYS A 1 100 ? 3.536 9.996 -5.779 1.00 86.38 100 CYS A N 1
ATOM 769 C CA . CYS A 1 100 ? 4.228 9.403 -4.636 1.00 86.38 100 CYS A CA 1
ATOM 770 C C . CYS A 1 100 ? 3.829 9.971 -3.274 1.00 86.38 100 CYS A C 1
ATOM 772 O O . CYS A 1 100 ? 4.290 9.477 -2.248 1.00 86.38 100 CYS A O 1
ATOM 774 N N . SER A 1 101 ? 2.982 10.996 -3.243 1.00 83.31 101 SER A N 1
ATOM 775 C CA . SER A 1 101 ? 2.529 11.637 -2.010 1.00 83.31 101 SER A CA 1
ATOM 776 C C . SER A 1 101 ? 1.014 11.765 -2.010 1.00 83.31 101 SER A C 1
ATOM 778 O O . SER A 1 101 ? 0.387 11.917 -3.056 1.00 83.31 101 SER A O 1
ATOM 780 N N . PHE A 1 102 ? 0.384 11.717 -0.835 1.00 76.06 102 PHE A N 1
ATOM 781 C CA . PHE A 1 102 ? -1.073 11.861 -0.763 1.00 76.06 102 PHE A CA 1
ATOM 782 C C . PHE A 1 102 ? -1.542 13.280 -1.138 1.00 76.06 102 PHE A C 1
ATOM 784 O O . PHE A 1 102 ? -2.716 13.438 -1.452 1.00 76.06 102 PHE A O 1
ATOM 791 N N . GLN A 1 103 ? -0.661 14.294 -1.148 1.00 68.69 103 GLN A N 1
ATOM 792 C CA . GLN A 1 103 ? -1.026 15.702 -1.352 1.00 68.69 103 GLN A CA 1
ATOM 793 C C . GLN A 1 103 ? -2.011 15.903 -2.512 1.00 68.69 103 GLN A C 1
ATOM 795 O O . GLN A 1 103 ? -1.696 15.721 -3.687 1.00 68.69 103 GLN A O 1
ATOM 800 N N . GLU A 1 104 ? -3.221 16.320 -2.153 1.00 57.25 104 GLU A N 1
ATOM 801 C CA . GLU A 1 104 ? -4.257 16.754 -3.078 1.00 57.25 104 GLU A CA 1
ATOM 802 C C . GLU A 1 104 ? -3.852 18.136 -3.603 1.00 57.25 104 GLU A C 1
ATOM 804 O O . GLU A 1 104 ? -4.101 19.167 -2.978 1.00 57.25 104 GLU A O 1
ATOM 809 N N . LYS A 1 105 ? -3.138 18.187 -4.729 1.00 45.16 105 LYS A N 1
ATOM 810 C CA . LYS A 1 105 ? -2.822 19.469 -5.361 1.00 45.16 105 LYS A CA 1
ATOM 811 C C . LYS A 1 105 ? -4.141 20.105 -5.831 1.00 45.16 105 LYS A C 1
ATOM 813 O O . LYS A 1 105 ? -4.788 19.558 -6.717 1.00 45.16 105 LYS A O 1
ATOM 818 N N . GLY A 1 106 ? -4.518 21.253 -5.259 1.00 48.06 106 GLY A N 1
ATOM 819 C CA . GLY A 1 106 ? -5.650 22.061 -5.740 1.00 48.06 106 GLY A CA 1
ATOM 820 C C . GLY A 1 106 ? -6.924 22.076 -4.884 1.00 48.06 106 GLY A C 1
ATOM 821 O O . GLY A 1 106 ? -7.999 22.276 -5.439 1.00 48.06 106 GLY A O 1
ATOM 822 N N . GLU A 1 107 ? -6.844 21.947 -3.551 1.00 42.44 107 GLU A N 1
ATOM 823 C CA . GLU A 1 107 ? -8.009 22.145 -2.652 1.00 42.44 107 GLU A CA 1
ATOM 824 C C . GLU A 1 107 ? -8.702 23.522 -2.798 1.00 42.44 107 GLU A C 1
ATOM 826 O O . GLU A 1 107 ? -9.821 23.690 -2.318 1.00 42.44 107 GLU A O 1
ATOM 831 N N . ALA A 1 108 ? -8.085 24.495 -3.480 1.00 41.94 108 ALA A N 1
ATOM 832 C CA . ALA A 1 108 ? -8.682 25.806 -3.725 1.00 41.94 108 ALA A CA 1
ATOM 833 C C . ALA A 1 108 ? -9.828 25.809 -4.764 1.00 41.94 108 ALA A C 1
ATOM 835 O O . ALA A 1 108 ? -10.637 26.728 -4.714 1.00 41.94 108 ALA A O 1
ATOM 836 N N . ASP A 1 109 ? -9.948 24.800 -5.644 1.00 38.94 109 ASP A N 1
ATOM 837 C CA . ASP A 1 109 ? -10.909 24.832 -6.772 1.00 38.94 109 ASP A CA 1
ATOM 838 C C . ASP A 1 109 ? -11.955 23.699 -6.794 1.00 38.94 109 ASP A C 1
ATOM 840 O O . ASP A 1 109 ? -12.842 23.691 -7.645 1.00 38.94 109 ASP A O 1
ATOM 844 N N . PHE A 1 110 ? -11.917 22.746 -5.856 1.00 44.25 110 PHE A N 1
ATOM 845 C CA . PHE A 1 110 ? -12.769 21.546 -5.921 1.00 44.25 110 PHE A CA 1
ATOM 846 C C . PHE A 1 110 ? -13.525 21.269 -4.618 1.00 44.25 110 PHE A C 1
ATOM 848 O O . PHE A 1 110 ? -13.416 20.206 -4.008 1.00 44.25 110 PHE A O 1
ATOM 855 N N . THR A 1 111 ? -14.333 22.233 -4.182 1.00 43.38 111 THR A N 1
ATOM 856 C CA . THR A 1 111 ? -15.204 22.097 -3.001 1.00 43.38 111 THR A CA 1
ATOM 857 C C . THR A 1 111 ? -16.444 21.229 -3.239 1.00 43.38 111 THR A C 1
ATOM 859 O O . THR A 1 111 ? -17.144 20.906 -2.282 1.00 43.38 111 THR A O 1
ATOM 862 N N . THR A 1 112 ? -16.714 20.805 -4.478 1.00 44.47 112 THR A N 1
ATOM 863 C CA . THR A 1 112 ? -17.932 20.057 -4.829 1.00 44.47 112 THR A CA 1
ATOM 864 C C . THR A 1 112 ? -17.736 18.551 -5.025 1.00 44.47 112 THR A C 1
ATOM 866 O O . THR A 1 112 ? -18.700 17.814 -4.823 1.00 44.47 112 THR A O 1
ATOM 869 N N . HIS A 1 113 ? -16.531 18.052 -5.343 1.00 49.50 113 HIS A N 1
ATOM 870 C CA . HIS A 1 113 ? -16.305 16.628 -5.663 1.00 49.50 113 HIS A CA 1
ATOM 871 C C . HIS A 1 113 ? -15.034 16.061 -5.008 1.00 49.50 113 HIS A C 1
ATOM 873 O O . HIS A 1 113 ? -13.996 15.906 -5.651 1.00 49.50 113 HIS A O 1
ATOM 879 N N . LYS A 1 114 ? -15.109 15.729 -3.713 1.00 62.50 114 LYS A N 1
ATOM 880 C CA . LYS A 1 114 ? -14.040 14.989 -3.023 1.00 62.50 114 LYS A CA 1
ATOM 881 C C . LYS A 1 114 ? -14.169 13.495 -3.322 1.00 62.50 114 LYS A C 1
ATOM 883 O O . LYS A 1 114 ? -15.170 12.883 -2.963 1.00 62.50 114 LYS A O 1
ATOM 888 N N . SER A 1 115 ? -13.162 12.923 -3.983 1.00 69.31 115 SER A N 1
ATOM 889 C CA . SER A 1 115 ? -13.049 11.469 -4.144 1.00 69.31 115 SER A CA 1
ATOM 890 C C . SER A 1 115 ? -12.758 10.825 -2.794 1.00 69.31 115 SER A C 1
ATOM 892 O O . SER A 1 115 ? -11.905 11.321 -2.067 1.00 69.31 115 SER A O 1
ATOM 894 N N . ARG A 1 116 ? -13.404 9.698 -2.485 1.00 81.12 116 ARG A N 1
ATOM 895 C CA . ARG A 1 116 ? -13.066 8.868 -1.317 1.00 81.12 116 ARG A CA 1
ATOM 896 C C . ARG A 1 116 ? -11.821 8.008 -1.555 1.00 81.12 116 ARG A C 1
ATOM 898 O O . ARG A 1 116 ? -11.151 7.607 -0.606 1.00 81.12 116 ARG A O 1
ATOM 905 N N . VAL A 1 117 ? -11.546 7.691 -2.820 1.00 82.31 117 VAL A N 1
ATOM 906 C CA . VAL A 1 117 ? -10.455 6.812 -3.253 1.00 82.31 117 VAL A CA 1
ATOM 907 C C . VAL A 1 117 ? -9.376 7.638 -3.939 1.00 82.31 117 VAL A C 1
ATOM 909 O O . VAL A 1 117 ? -9.658 8.419 -4.852 1.00 82.31 117 VAL A O 1
ATOM 912 N N . HIS A 1 118 ? -8.131 7.422 -3.527 1.00 83.50 118 HIS A N 1
ATOM 913 C CA . HIS A 1 118 ? -6.949 8.070 -4.075 1.00 83.50 118 HIS A CA 1
ATOM 914 C C . HIS A 1 118 ? -5.912 7.016 -4.461 1.00 83.50 118 HIS A C 1
ATOM 916 O O . HIS A 1 118 ? -5.468 6.237 -3.621 1.00 83.50 118 HIS A O 1
ATOM 922 N N . ARG A 1 119 ? -5.498 7.004 -5.725 1.00 83.62 119 ARG A N 1
ATOM 923 C CA . ARG A 1 119 ? -4.490 6.090 -6.261 1.00 83.62 119 ARG A CA 1
ATOM 924 C C . ARG A 1 119 ? -3.119 6.740 -6.306 1.00 83.62 119 ARG A C 1
ATOM 926 O O . ARG A 1 119 ? -2.983 7.880 -6.750 1.00 83.62 119 ARG A O 1
ATOM 933 N N . ARG A 1 120 ? -2.100 6.020 -5.857 1.00 86.75 120 ARG A N 1
ATOM 934 C CA . ARG A 1 120 ? -0.697 6.452 -5.852 1.00 86.75 120 ARG A CA 1
ATOM 935 C C . ARG A 1 120 ? 0.197 5.322 -6.341 1.00 86.75 120 ARG A C 1
ATOM 937 O O . ARG A 1 120 ? -0.194 4.158 -6.290 1.00 86.75 120 ARG A O 1
ATOM 944 N N . LEU A 1 121 ? 1.389 5.665 -6.810 1.00 88.62 121 LEU A N 1
ATOM 945 C CA . LEU A 1 121 ? 2.467 4.692 -6.908 1.00 88.62 121 LEU A CA 1
ATOM 946 C C . LEU A 1 121 ? 2.992 4.434 -5.501 1.00 88.62 121 LEU A C 1
ATOM 948 O O . LEU A 1 121 ? 3.150 5.367 -4.711 1.00 88.62 121 LEU A O 1
ATOM 952 N N . CYS A 1 122 ? 3.242 3.172 -5.188 1.00 89.38 122 CYS A N 1
ATOM 953 C CA . CYS A 1 122 ? 3.806 2.791 -3.910 1.00 89.38 122 CYS A CA 1
ATOM 954 C C . CYS A 1 122 ? 4.880 1.728 -4.069 1.00 89.38 122 CYS A C 1
ATOM 956 O O . CYS A 1 122 ? 4.696 0.717 -4.739 1.00 89.38 122 CYS A O 1
ATOM 958 N N . ASP A 1 123 ? 6.004 1.967 -3.417 1.00 91.19 123 ASP A N 1
ATOM 959 C CA . ASP A 1 123 ? 7.060 0.999 -3.206 1.00 91.19 123 ASP A CA 1
ATOM 960 C C . ASP A 1 123 ? 6.832 0.376 -1.829 1.00 91.19 123 ASP A C 1
ATOM 962 O O . ASP A 1 123 ? 7.144 0.983 -0.803 1.00 91.19 123 ASP A O 1
ATOM 966 N N . LEU A 1 124 ? 6.226 -0.813 -1.805 1.00 89.94 124 LEU A N 1
ATOM 967 C CA . LEU A 1 124 ? 5.776 -1.430 -0.558 1.00 89.94 124 LEU A CA 1
ATOM 968 C C . LEU A 1 124 ? 6.929 -1.711 0.410 1.00 89.94 124 LEU A C 1
ATOM 970 O O . LEU A 1 124 ? 6.736 -1.592 1.620 1.00 89.94 124 LEU A O 1
ATOM 974 N N . THR A 1 125 ? 8.126 -1.993 -0.111 1.00 89.75 125 THR A N 1
ATOM 975 C CA . THR A 1 125 ? 9.333 -2.186 0.705 1.00 89.75 125 THR A CA 1
ATOM 976 C C . THR A 1 125 ? 9.758 -0.895 1.399 1.00 89.75 125 THR A C 1
ATOM 978 O O . THR A 1 125 ? 9.991 -0.896 2.603 1.00 89.75 125 THR A O 1
ATOM 981 N N . VAL A 1 126 ? 9.755 0.233 0.681 1.00 90.62 126 VAL A N 1
ATOM 982 C CA . VAL A 1 126 ? 10.046 1.556 1.262 1.00 90.62 126 VAL A CA 1
ATOM 983 C C . VAL A 1 126 ? 8.963 1.961 2.257 1.00 90.62 126 VAL A C 1
ATOM 985 O O . VAL A 1 126 ? 9.259 2.495 3.324 1.00 90.62 126 VAL A O 1
ATOM 988 N N . MET A 1 127 ? 7.699 1.683 1.935 1.00 92.75 127 MET A N 1
ATOM 989 C CA . MET A 1 127 ? 6.591 1.967 2.839 1.00 92.75 127 MET A CA 1
ATOM 990 C C . MET A 1 127 ? 6.671 1.158 4.134 1.00 92.75 127 MET A C 1
ATOM 992 O O . MET A 1 127 ? 6.273 1.668 5.175 1.00 92.75 127 MET A O 1
ATOM 996 N N . ALA A 1 128 ? 7.193 -0.069 4.109 1.00 91.88 128 ALA A N 1
ATOM 997 C CA . ALA A 1 128 ? 7.326 -0.901 5.304 1.00 91.88 128 ALA A CA 1
ATOM 998 C C . ALA A 1 128 ? 8.200 -0.254 6.397 1.00 91.88 128 ALA A C 1
ATOM 1000 O O . ALA A 1 128 ? 8.003 -0.518 7.583 1.00 91.88 128 ALA A O 1
ATOM 1001 N N . GLU A 1 129 ? 9.130 0.618 5.999 1.00 90.94 129 GLU A N 1
ATOM 1002 C CA . GLU A 1 129 ? 10.113 1.266 6.873 1.00 90.94 129 GLU A CA 1
ATOM 1003 C C . GLU A 1 129 ? 9.650 2.617 7.445 1.00 90.94 129 GLU A C 1
ATOM 1005 O O . GLU A 1 129 ? 10.354 3.231 8.251 1.00 90.94 129 GLU A O 1
ATOM 1010 N N . ILE A 1 130 ? 8.474 3.116 7.053 1.00 90.44 130 ILE A N 1
ATOM 1011 C CA . ILE A 1 130 ? 7.969 4.403 7.550 1.00 90.44 130 ILE A CA 1
ATOM 1012 C C . ILE A 1 130 ? 7.456 4.293 8.993 1.00 90.44 130 ILE A C 1
ATOM 1014 O O . ILE A 1 130 ? 7.181 3.218 9.529 1.00 90.44 130 ILE A O 1
ATOM 1018 N N . ASN A 1 131 ? 7.248 5.451 9.622 1.00 89.38 131 ASN A N 1
ATOM 1019 C CA . ASN A 1 131 ? 6.720 5.525 10.981 1.00 89.38 131 ASN A CA 1
ATOM 1020 C C . ASN A 1 131 ? 5.360 4.825 11.109 1.00 89.38 131 ASN A C 1
ATOM 1022 O O . ASN A 1 131 ? 4.383 5.197 10.451 1.00 89.38 131 ASN A O 1
ATOM 1026 N N . SER A 1 132 ? 5.292 3.858 12.026 1.00 91.12 132 SER A N 1
ATOM 1027 C CA . SER A 1 132 ? 4.095 3.055 12.252 1.00 91.12 132 SER A CA 1
ATOM 1028 C C . SER A 1 132 ? 2.911 3.872 12.767 1.00 91.12 132 SER A C 1
ATOM 1030 O O . SER A 1 132 ? 3.033 4.793 13.581 1.00 91.12 132 SER A O 1
ATOM 1032 N N . CYS A 1 133 ? 1.723 3.470 12.339 1.00 93.69 133 CYS A N 1
ATOM 1033 C CA . CYS A 1 133 ? 0.457 4.002 12.803 1.00 93.69 133 CYS A CA 1
ATOM 1034 C C . CYS A 1 133 ? 0.232 3.745 14.293 1.00 93.69 133 CYS A C 1
ATOM 1036 O O . CYS A 1 133 ? 0.569 2.700 14.849 1.00 93.69 133 CYS A O 1
ATOM 1038 N N . ASN A 1 134 ? -0.438 4.692 14.951 1.00 93.81 134 ASN A N 1
ATOM 1039 C CA . ASN A 1 134 ? -0.841 4.521 16.340 1.00 93.81 134 ASN A CA 1
ATOM 1040 C C . ASN A 1 134 ? -2.076 3.606 16.449 1.00 93.81 134 ASN A C 1
ATOM 1042 O O . ASN A 1 134 ? -3.215 4.082 16.464 1.00 93.81 134 ASN A O 1
ATOM 1046 N N . CYS A 1 135 ? -1.844 2.300 16.605 1.00 93.31 135 CYS A N 1
ATOM 1047 C CA . CYS A 1 135 ? -2.906 1.297 16.750 1.00 93.31 135 CYS A CA 1
ATOM 1048 C C . CYS A 1 135 ? -3.655 1.354 18.093 1.00 93.31 135 CYS A C 1
ATOM 1050 O O . CYS A 1 135 ? -4.608 0.610 18.298 1.00 93.31 135 CYS A O 1
ATOM 1052 N N . ARG A 1 136 ? -3.285 2.258 19.013 1.00 91.00 136 ARG A N 1
ATOM 1053 C CA . ARG A 1 136 ? -4.077 2.501 20.233 1.00 91.00 136 ARG A CA 1
ATOM 1054 C C . ARG A 1 136 ? -5.328 3.334 19.955 1.00 91.00 136 ARG A C 1
ATOM 1056 O O . ARG A 1 136 ? -6.243 3.338 20.779 1.00 91.00 136 ARG A O 1
ATOM 1063 N N . LYS A 1 137 ? -5.383 4.050 18.822 1.00 88.31 137 LYS A N 1
ATOM 1064 C CA . LYS A 1 137 ? -6.602 4.746 18.395 1.00 88.31 137 LYS A CA 1
ATOM 1065 C C . LYS A 1 137 ? -7.705 3.723 18.115 1.00 88.31 137 LYS A C 1
ATOM 1067 O O . LYS A 1 137 ? -7.447 2.640 17.595 1.00 88.31 137 LYS A O 1
ATOM 1072 N N . LYS A 1 138 ? -8.942 4.082 18.452 1.00 88.50 138 LYS A N 1
ATOM 1073 C CA . LYS A 1 138 ? -10.112 3.235 18.217 1.00 88.50 138 LYS A CA 1
ATOM 1074 C C . LYS A 1 138 ? -10.818 3.646 16.933 1.00 88.50 138 LYS A C 1
ATOM 1076 O O . LYS A 1 138 ? -11.043 4.833 16.715 1.00 88.50 138 LYS A O 1
ATOM 1081 N N . LEU A 1 139 ? -11.227 2.658 16.146 1.00 86.12 139 LEU A N 1
ATOM 1082 C CA . LEU A 1 139 ? -12.116 2.823 14.997 1.00 86.12 139 LEU A CA 1
ATOM 1083 C C . LEU A 1 139 ? -13.459 2.179 15.348 1.00 86.12 139 LEU A C 1
ATOM 1085 O O . LEU A 1 139 ? -13.510 1.001 15.706 1.00 86.12 139 LEU A O 1
ATOM 1089 N N . SER A 1 140 ? -14.548 2.947 15.286 1.00 84.50 140 SER A N 1
ATOM 1090 C CA . SER A 1 140 ? -15.885 2.488 15.704 1.00 84.50 140 SER A CA 1
ATOM 1091 C C . SER A 1 140 ? -15.915 1.959 17.147 1.00 84.50 140 SER A C 1
ATOM 1093 O O . SER A 1 140 ? -16.514 0.922 17.420 1.00 84.50 140 SER A O 1
ATOM 1095 N N . GLN A 1 141 ? -15.205 2.623 18.068 1.00 84.62 141 GLN A N 1
ATOM 1096 C CA . GLN A 1 141 ? -15.022 2.183 19.464 1.00 84.62 141 GLN A CA 1
ATOM 1097 C C . GLN A 1 141 ? -14.290 0.838 19.644 1.00 84.62 141 GLN A C 1
ATOM 1099 O O . GLN A 1 141 ? -14.138 0.368 20.773 1.00 84.62 141 GLN A O 1
ATOM 1104 N N . ARG A 1 142 ? -13.779 0.231 18.566 1.00 86.62 142 ARG A N 1
ATOM 1105 C CA . ARG A 1 142 ? -13.020 -1.022 18.615 1.00 86.62 142 ARG A CA 1
ATOM 1106 C C . ARG A 1 142 ? -11.521 -0.766 18.562 1.00 86.62 142 ARG A C 1
ATOM 1108 O O . ARG A 1 142 ? -11.056 0.154 17.890 1.00 86.62 142 ARG A O 1
ATOM 1115 N N . THR A 1 143 ? -10.784 -1.603 19.279 1.00 89.25 143 THR A N 1
ATOM 1116 C CA . THR A 1 143 ? -9.321 -1.602 19.299 1.00 89.25 143 THR A CA 1
ATOM 1117 C C . THR A 1 143 ? -8.769 -1.994 17.933 1.00 89.25 143 THR A C 1
ATOM 1119 O O . THR A 1 143 ? -9.290 -2.908 17.287 1.00 89.25 143 THR A O 1
ATOM 1122 N N . LEU A 1 144 ? -7.716 -1.297 17.512 1.00 92.31 144 LEU A N 1
ATOM 1123 C CA . LEU A 1 144 ? -6.916 -1.671 16.359 1.00 92.31 144 LEU A CA 1
ATOM 1124 C C . LEU A 1 144 ? -5.692 -2.471 16.815 1.00 92.31 144 LEU A C 1
ATOM 1126 O O . LEU A 1 144 ? -5.163 -2.274 17.908 1.00 92.31 144 LEU A O 1
ATOM 1130 N N . TYR A 1 145 ? -5.243 -3.379 15.963 1.00 93.00 145 TYR A N 1
ATOM 1131 C CA . TYR A 1 145 ? -4.085 -4.234 16.193 1.00 93.00 145 TYR A CA 1
ATOM 1132 C C . TYR A 1 145 ? -3.030 -3.926 15.131 1.00 93.00 145 TYR A C 1
ATOM 1134 O O . TYR A 1 145 ? -3.408 -3.637 13.998 1.00 93.00 145 TYR A O 1
ATOM 1142 N N . PRO A 1 146 ? -1.733 -3.940 15.468 1.00 94.75 146 PRO A N 1
ATOM 1143 C CA . PRO A 1 146 ? -0.684 -3.745 14.473 1.00 94.75 146 PRO A CA 1
ATOM 1144 C C . PRO A 1 146 ? -0.695 -4.882 13.448 1.00 94.75 146 PRO A C 1
ATOM 1146 O O . PRO A 1 146 ? -0.956 -6.033 13.806 1.00 94.75 146 PRO A O 1
ATOM 1149 N N . ILE A 1 147 ? -0.426 -4.541 12.190 1.00 94.56 147 ILE A N 1
ATOM 1150 C CA . ILE A 1 147 ? -0.113 -5.514 11.141 1.00 94.56 147 ILE A CA 1
ATOM 1151 C C . ILE A 1 147 ? 1.372 -5.864 11.247 1.00 94.56 147 ILE A C 1
ATOM 1153 O O . ILE A 1 147 ? 2.204 -5.004 11.528 1.00 94.56 147 ILE A O 1
ATOM 1157 N N . GLU A 1 148 ? 1.709 -7.132 11.051 1.00 93.50 148 GLU A N 1
ATOM 1158 C CA . GLU A 1 148 ? 3.098 -7.575 10.986 1.00 93.50 148 GLU A CA 1
ATOM 1159 C C . GLU A 1 148 ? 3.631 -7.414 9.555 1.00 93.50 148 GLU A C 1
ATOM 1161 O O . GLU A 1 148 ? 2.971 -7.810 8.593 1.00 93.50 148 GLU A O 1
ATOM 1166 N N . GLY A 1 149 ? 4.801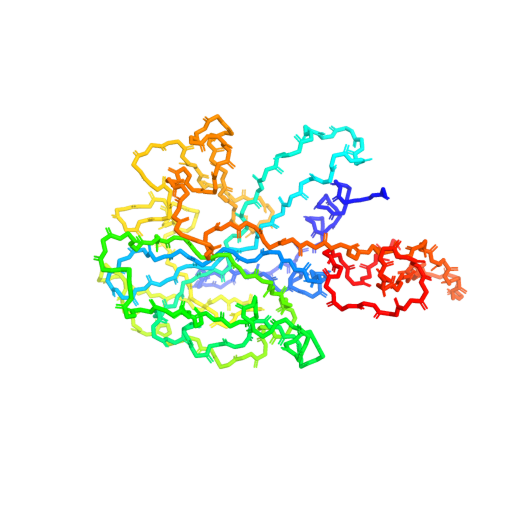 -6.783 9.418 1.00 91.06 149 GLY A N 1
ATOM 1167 C CA . GLY A 1 149 ? 5.438 -6.499 8.126 1.00 91.06 149 GLY A CA 1
ATOM 1168 C C . GLY A 1 149 ? 5.026 -5.186 7.452 1.00 91.06 149 GLY A C 1
ATOM 1169 O O . GLY A 1 149 ? 5.574 -4.856 6.405 1.00 91.06 149 GLY A O 1
ATOM 1170 N N . PHE A 1 150 ? 4.088 -4.417 8.022 1.00 95.19 150 PHE A N 1
ATOM 1171 C CA . PHE A 1 150 ? 3.646 -3.142 7.442 1.00 95.19 150 PHE A CA 1
ATOM 1172 C C . PHE A 1 150 ? 3.235 -2.124 8.530 1.00 95.19 150 PHE A C 1
ATOM 1174 O O . PHE A 1 150 ? 2.663 -2.519 9.547 1.00 95.19 150 PHE A O 1
ATOM 1181 N N . PRO A 1 151 ? 3.479 -0.808 8.353 1.00 95.56 151 PRO A N 1
ATOM 1182 C CA . PRO A 1 151 ? 3.337 0.249 9.372 1.00 95.56 151 PRO A CA 1
ATOM 1183 C C . PRO A 1 151 ? 1.883 0.631 9.700 1.00 95.56 151 PRO A C 1
ATOM 1185 O O . PRO A 1 151 ? 1.618 1.747 10.143 1.00 95.56 151 PRO A O 1
ATOM 1188 N N . THR A 1 152 ? 0.908 -0.234 9.463 1.00 95.94 152 THR A N 1
ATOM 1189 C CA . THR A 1 152 ? -0.526 0.055 9.599 1.00 95.94 152 THR A CA 1
ATOM 1190 C C . THR A 1 152 ? -1.163 -0.804 10.687 1.00 95.94 152 THR A C 1
ATOM 1192 O O . THR A 1 152 ? -0.536 -1.651 11.326 1.00 95.94 152 THR A O 1
ATOM 1195 N N . CYS A 1 153 ? -2.449 -0.566 10.923 1.00 94.94 153 CYS A N 1
ATOM 1196 C CA . CYS A 1 153 ? -3.235 -1.328 11.873 1.00 94.94 153 CYS A CA 1
ATOM 1197 C C . CYS A 1 153 ? -4.392 -2.043 11.174 1.00 94.94 153 CYS A C 1
ATOM 1199 O O . CYS A 1 153 ? -4.787 -1.700 10.065 1.00 94.94 153 CYS A O 1
ATOM 1201 N N . TYR A 1 154 ? -5.018 -2.996 11.843 1.00 92.69 154 TYR A N 1
ATOM 1202 C CA . TYR A 1 154 ? -6.245 -3.617 11.372 1.00 92.69 154 TYR A CA 1
ATOM 1203 C C . TYR A 1 154 ? -7.228 -3.832 12.515 1.00 92.69 154 TYR A C 1
ATOM 1205 O O . TYR A 1 154 ? -6.893 -3.744 13.698 1.00 92.69 154 TYR A O 1
ATOM 1213 N N . ARG A 1 155 ? -8.477 -4.114 12.152 1.00 90.38 155 ARG A N 1
ATOM 1214 C CA . ARG A 1 155 ? -9.541 -4.415 13.104 1.00 90.38 155 ARG A CA 1
ATOM 1215 C C . ARG A 1 155 ? -9.906 -5.892 13.013 1.00 90.38 155 ARG A C 1
ATOM 1217 O O . ARG A 1 155 ? -10.130 -6.404 11.923 1.00 90.38 155 ARG A O 1
ATOM 1224 N N . ASN A 1 156 ? -10.019 -6.566 14.150 1.00 86.62 156 ASN A N 1
ATOM 1225 C CA . ASN A 1 156 ? -10.460 -7.960 14.208 1.00 86.62 156 ASN A CA 1
ATOM 1226 C C . ASN A 1 156 ? -12.010 -8.040 14.236 1.00 86.62 156 ASN A C 1
ATOM 1228 O O . ASN A 1 156 ? -12.634 -7.181 14.878 1.00 86.62 156 ASN A O 1
ATOM 1232 N N . PRO A 1 157 ? -12.663 -9.036 13.600 1.00 88.12 157 PRO A N 1
ATOM 1233 C CA . PRO A 1 157 ? -12.108 -10.103 12.757 1.00 88.12 157 PRO A CA 1
ATOM 1234 C C . PRO A 1 157 ? -11.918 -9.711 11.288 1.00 88.12 157 PRO A C 1
ATOM 1236 O O . PRO A 1 157 ? -12.804 -9.105 10.692 1.00 88.12 157 PRO A O 1
ATOM 1239 N N . LEU A 1 158 ? -10.792 -10.107 10.690 1.00 86.94 158 LEU A N 1
ATOM 1240 C CA . LEU A 1 158 ? -10.628 -10.132 9.231 1.00 86.94 158 LEU A CA 1
ATOM 1241 C C . LEU A 1 158 ? -11.277 -11.404 8.648 1.00 86.94 158 LEU A C 1
ATOM 1243 O O . LEU A 1 158 ? -11.370 -12.405 9.358 1.00 86.94 158 LEU A O 1
ATOM 1247 N N . PRO A 1 159 ? -11.754 -11.386 7.390 1.00 85.88 159 PRO A N 1
ATOM 1248 C CA . PRO A 1 159 ? -11.840 -10.232 6.489 1.00 85.88 159 PRO A CA 1
ATOM 1249 C C . PRO A 1 159 ? -13.078 -9.354 6.763 1.00 85.88 159 PRO A C 1
ATOM 1251 O O . PRO A 1 159 ? -13.196 -8.255 6.226 1.00 85.88 159 PRO A O 1
ATOM 1254 N N . GLY A 1 160 ? -14.002 -9.812 7.620 1.00 84.88 160 GLY A N 1
ATOM 1255 C CA . GLY A 1 160 ? -15.310 -9.178 7.833 1.00 84.88 160 GLY A CA 1
ATOM 1256 C C . GLY A 1 160 ? -15.248 -7.733 8.336 1.00 84.88 160 GLY A C 1
ATOM 1257 O O . GLY A 1 160 ? -16.160 -6.941 8.100 1.00 84.88 160 GLY A O 1
ATOM 1258 N N . SER A 1 161 ? -14.159 -7.345 8.994 1.00 86.50 161 SER A N 1
ATOM 1259 C CA . SER A 1 161 ? -13.965 -5.982 9.464 1.00 86.50 161 SER A CA 1
ATOM 1260 C C . SER A 1 161 ? -13.698 -4.975 8.342 1.00 86.50 161 SER A C 1
ATOM 1262 O O . SER A 1 161 ? -13.988 -3.798 8.571 1.00 86.50 161 SER A O 1
ATOM 1264 N N . VAL A 1 162 ? -13.213 -5.416 7.172 1.00 87.31 162 VAL A N 1
ATOM 1265 C CA . VAL A 1 162 ? -12.903 -4.565 6.007 1.00 87.31 162 VAL A CA 1
ATOM 1266 C C . VAL A 1 162 ? -14.182 -4.059 5.335 1.00 87.31 162 VAL A C 1
ATOM 1268 O O . VAL A 1 162 ? -14.261 -2.880 5.001 1.00 87.31 162 VAL A O 1
ATOM 1271 N N . CYS A 1 163 ? -15.210 -4.914 5.224 1.00 80.62 163 CYS A N 1
ATOM 1272 C CA . CYS A 1 163 ? -16.509 -4.613 4.595 1.00 80.62 163 CYS A CA 1
ATOM 1273 C C . CYS A 1 163 ? -17.655 -4.281 5.584 1.00 80.62 163 CYS A C 1
ATOM 1275 O O . CYS A 1 163 ? -18.826 -4.422 5.259 1.00 80.62 163 CYS A O 1
ATOM 1277 N N . SER A 1 164 ? -17.352 -3.868 6.817 1.00 76.75 164 SER A N 1
ATOM 1278 C CA . SER A 1 164 ? -18.364 -3.528 7.842 1.00 76.75 164 SER A CA 1
ATOM 1279 C C . SER A 1 164 ? -19.077 -2.156 7.690 1.00 76.75 164 SER A C 1
ATOM 1281 O O . SER A 1 164 ? -18.976 -1.491 6.674 1.00 76.75 164 SER A O 1
ATOM 1283 N N . THR A 1 165 ? -19.736 -1.654 8.742 1.00 64.69 165 THR A N 1
ATOM 1284 C CA . THR A 1 165 ? -20.425 -0.345 8.771 1.00 64.69 165 THR A CA 1
ATOM 1285 C C . THR A 1 165 ? -19.563 0.885 8.452 1.00 64.69 165 THR A C 1
ATOM 1287 O O . THR A 1 165 ? -20.118 1.922 8.099 1.00 64.69 165 THR A O 1
ATOM 1290 N N . HIS A 1 166 ? -18.236 0.826 8.600 1.00 69.81 166 HIS A N 1
ATOM 1291 C CA . HIS A 1 166 ? -17.301 1.904 8.222 1.00 69.81 166 HIS A CA 1
ATOM 1292 C C . HIS A 1 166 ? -16.259 1.318 7.277 1.00 69.81 166 HIS A C 1
ATOM 1294 O O . HIS A 1 166 ? -15.110 1.090 7.659 1.00 69.81 166 HIS A O 1
ATOM 1300 N N . SER A 1 167 ? -16.731 0.905 6.103 1.00 67.44 167 SER A N 1
ATOM 1301 C CA . SER A 1 167 ? -15.978 0.047 5.202 1.00 67.44 167 SER A CA 1
ATOM 1302 C C . SER A 1 167 ? -15.544 0.696 3.914 1.00 67.44 167 SER A C 1
ATOM 1304 O O . SER A 1 167 ? -16.005 1.744 3.468 1.00 67.44 167 SER A O 1
ATOM 1306 N N . VAL A 1 168 ? -14.616 -0.019 3.305 1.00 72.12 168 VAL A N 1
ATOM 1307 C CA . VAL A 1 168 ? -14.107 0.235 1.975 1.00 72.12 168 VAL A CA 1
ATOM 1308 C C . VAL A 1 168 ? -15.060 -0.300 0.904 1.00 72.12 168 VAL A C 1
ATOM 1310 O O . VAL A 1 168 ? -15.169 0.304 -0.151 1.00 72.12 168 VAL A O 1
ATOM 1313 N N . CYS A 1 169 ? -15.816 -1.355 1.207 1.00 70.19 169 CYS A N 1
ATOM 1314 C CA . CYS A 1 169 ? -16.621 -2.130 0.258 1.00 70.19 169 CYS A CA 1
ATOM 1315 C C . CYS A 1 169 ? -17.916 -1.444 -0.233 1.00 70.19 169 CYS A C 1
ATOM 1317 O O . CYS A 1 169 ? -18.727 -2.094 -0.889 1.00 70.19 169 CYS A O 1
ATOM 1319 N N . GLY A 1 170 ? -18.106 -0.154 0.064 1.00 61.69 170 GLY A N 1
ATOM 1320 C CA . GLY A 1 170 ? -19.245 0.628 -0.415 1.00 61.69 170 GLY A CA 1
ATOM 1321 C C . GLY A 1 170 ? -20.603 0.070 0.025 1.00 61.69 170 GLY A C 1
ATOM 1322 O O . GLY A 1 170 ? -20.707 -0.687 0.992 1.00 61.69 170 GLY A O 1
ATOM 1323 N N . VAL A 1 171 ? -21.661 0.488 -0.676 1.00 53.97 171 VAL A N 1
ATOM 1324 C CA . VAL A 1 171 ? -23.055 0.140 -0.346 1.00 53.97 171 VAL A CA 1
ATOM 1325 C C . VAL A 1 171 ? -23.503 -1.155 -1.043 1.00 53.97 171 VAL A C 1
ATOM 1327 O O . VAL A 1 171 ? -24.330 -1.871 -0.487 1.00 53.97 171 VAL A O 1
ATOM 1330 N N . TYR A 1 172 ? -22.931 -1.498 -2.208 1.00 58.22 172 TYR A N 1
ATOM 1331 C CA . TYR A 1 172 ? -23.216 -2.729 -2.960 1.00 58.22 172 TYR A CA 1
ATOM 1332 C C . TYR A 1 172 ? -22.018 -3.126 -3.842 1.00 58.22 172 TYR A C 1
ATOM 1334 O O . TYR A 1 172 ? -21.354 -2.262 -4.401 1.00 58.22 172 TYR A O 1
ATOM 1342 N N . GLY A 1 173 ? -21.764 -4.430 -3.994 1.00 70.81 173 GLY A N 1
ATOM 1343 C CA . GLY A 1 173 ? -20.902 -4.961 -5.062 1.00 70.81 173 GLY A CA 1
ATOM 1344 C C . GLY A 1 173 ? -19.483 -5.384 -4.677 1.00 70.81 173 GLY A C 1
ATOM 1345 O O . GLY A 1 173 ? -18.821 -5.998 -5.502 1.00 70.81 173 GLY A O 1
ATOM 1346 N N . CYS A 1 174 ? -19.013 -5.146 -3.450 1.00 77.88 174 CYS A N 1
ATOM 1347 C CA . CYS A 1 174 ? -17.688 -5.594 -3.007 1.00 77.88 174 CYS A CA 1
ATOM 1348 C C . CYS A 1 174 ? -17.753 -6.641 -1.894 1.00 77.88 174 CYS A C 1
ATOM 1350 O O . CYS A 1 174 ? -18.599 -6.589 -1.002 1.00 77.88 174 CYS A O 1
ATOM 1352 N N . SER A 1 175 ? -16.810 -7.581 -1.919 1.00 82.25 175 SER A N 1
ATOM 1353 C CA . SER A 1 175 ? -16.647 -8.606 -0.889 1.00 82.25 175 SER A CA 1
ATOM 1354 C C . SER A 1 175 ? -15.184 -8.735 -0.485 1.00 82.25 175 SER A C 1
ATOM 1356 O O . SER A 1 175 ? -14.285 -8.594 -1.313 1.00 82.25 175 SER A O 1
ATOM 1358 N N . ALA A 1 176 ? -14.948 -9.009 0.797 1.00 85.38 176 ALA A N 1
ATOM 1359 C CA . ALA A 1 176 ? -13.622 -9.304 1.317 1.00 85.38 176 ALA A CA 1
ATOM 1360 C C . ALA A 1 176 ? -13.520 -10.786 1.671 1.00 85.38 176 ALA A C 1
ATOM 1362 O O . ALA A 1 176 ? -14.420 -11.356 2.291 1.00 85.38 176 ALA A O 1
ATOM 1363 N N . ARG A 1 177 ? -12.397 -11.400 1.309 1.00 84.56 177 ARG A N 1
ATOM 1364 C CA . ARG A 1 177 ? -12.071 -12.791 1.636 1.00 84.56 177 ARG A CA 1
ATOM 1365 C C . ARG A 1 177 ? -10.607 -12.905 2.031 1.00 84.56 177 ARG A C 1
ATOM 1367 O O . ARG A 1 177 ? -9.792 -1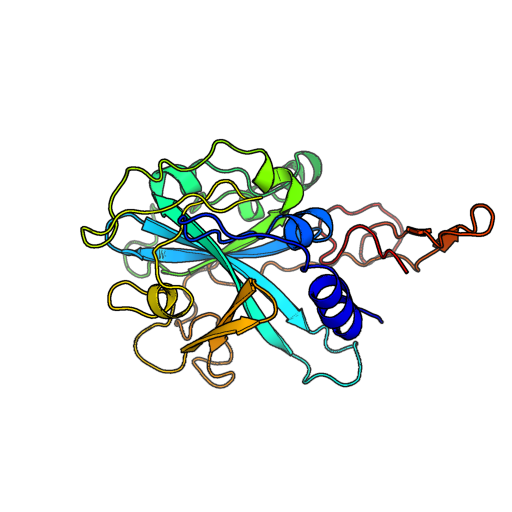2.075 1.643 1.00 84.56 177 ARG A O 1
ATOM 1374 N N . THR A 1 178 ? -10.272 -13.943 2.783 1.00 81.50 178 THR A N 1
ATOM 1375 C CA . THR A 1 178 ? -8.878 -14.260 3.101 1.00 81.50 178 THR A CA 1
ATOM 1376 C C . THR A 1 178 ? -8.391 -15.351 2.159 1.00 81.50 178 THR A C 1
ATOM 1378 O O . THR A 1 178 ? -9.046 -16.380 2.015 1.00 81.50 178 THR A O 1
ATOM 1381 N N . VAL A 1 179 ? -7.251 -15.121 1.515 1.00 75.88 179 VAL A N 1
ATOM 1382 C CA . VAL A 1 179 ? -6.565 -16.078 0.647 1.00 75.88 179 VAL A CA 1
ATOM 1383 C C . VAL A 1 179 ? -5.145 -16.209 1.178 1.00 75.88 179 VAL A C 1
ATOM 1385 O O . VAL A 1 179 ? -4.398 -15.240 1.157 1.00 75.88 179 VAL A O 1
ATOM 1388 N N . LEU A 1 180 ? -4.808 -17.395 1.693 1.00 71.94 180 LEU A N 1
ATOM 1389 C CA . LEU A 1 180 ? -3.457 -17.748 2.161 1.00 71.94 180 LEU A CA 1
ATOM 1390 C C . LEU A 1 180 ? -2.890 -16.700 3.137 1.00 71.94 180 LEU A C 1
ATOM 1392 O O . LEU A 1 180 ? -1.820 -16.141 2.954 1.00 71.94 180 LEU A O 1
ATOM 1396 N N . GLY A 1 181 ? -3.687 -16.382 4.161 1.00 76.62 181 GLY A N 1
ATOM 1397 C CA . GLY A 1 181 ? -3.337 -15.409 5.200 1.00 76.62 181 GLY A CA 1
ATOM 1398 C C . GLY A 1 181 ? -3.563 -13.944 4.822 1.00 76.62 181 GLY A C 1
ATOM 1399 O O . GLY A 1 181 ? -3.728 -13.128 5.724 1.00 76.62 181 GLY A O 1
ATOM 1400 N N . LEU A 1 182 ? -3.681 -13.609 3.533 1.00 83.81 182 LEU A N 1
ATOM 1401 C CA . LEU A 1 182 ? -3.847 -12.239 3.038 1.00 83.81 182 LEU A CA 1
ATOM 1402 C C . LEU A 1 182 ? -5.326 -11.895 2.847 1.00 83.81 182 LEU A C 1
ATOM 1404 O O . LEU A 1 182 ? -6.104 -12.678 2.301 1.00 83.81 182 LEU A O 1
ATOM 1408 N N . THR A 1 183 ? -5.740 -10.713 3.296 1.00 88.94 183 THR A N 1
ATOM 1409 C CA . THR A 1 183 ? -7.112 -10.236 3.090 1.00 88.94 183 THR A CA 1
ATOM 1410 C C . THR A 1 183 ? -7.189 -9.485 1.773 1.00 88.94 183 THR A C 1
ATOM 1412 O O . THR A 1 183 ? -6.485 -8.500 1.578 1.00 88.94 183 THR A O 1
ATOM 1415 N N . VAL A 1 184 ? -8.069 -9.932 0.883 1.00 86.81 184 VAL A N 1
ATOM 1416 C CA . VAL A 1 184 ? -8.293 -9.318 -0.426 1.00 86.81 184 VAL A CA 1
ATOM 1417 C C . VAL A 1 184 ? -9.733 -8.849 -0.551 1.00 86.81 184 VAL A C 1
ATOM 1419 O O . VAL A 1 184 ? -10.658 -9.514 -0.077 1.00 86.81 184 VAL A O 1
ATOM 1422 N N . VAL A 1 185 ? -9.916 -7.712 -1.207 1.00 84.69 185 VAL A N 1
ATOM 1423 C CA . VAL A 1 185 ? -11.208 -7.172 -1.614 1.00 84.69 185 VAL A CA 1
ATOM 1424 C C . VAL A 1 185 ? -11.363 -7.398 -3.113 1.00 84.69 185 VAL A C 1
ATOM 1426 O O . VAL A 1 185 ? -10.429 -7.202 -3.892 1.00 84.69 185 VAL A O 1
ATOM 1429 N N . LYS A 1 186 ? -12.546 -7.875 -3.500 1.00 80.75 186 LYS A N 1
ATOM 1430 C CA . LYS A 1 186 ? -12.971 -7.971 -4.893 1.00 80.75 186 LYS A CA 1
ATOM 1431 C C . LYS A 1 186 ? -14.330 -7.302 -5.037 1.00 80.75 186 LYS A C 1
ATOM 1433 O O . LYS A 1 186 ? -15.270 -7.660 -4.321 1.00 80.75 186 LYS A O 1
ATOM 1438 N N . CYS A 1 187 ? -14.415 -6.378 -5.982 1.00 77.56 187 CYS A N 1
ATOM 1439 C CA . CYS A 1 187 ? -15.645 -5.704 -6.370 1.00 77.56 187 CYS A CA 1
ATOM 1440 C C . CYS A 1 187 ? -16.194 -6.246 -7.688 1.00 77.56 187 CYS A C 1
ATOM 1442 O O . CYS A 1 187 ? -15.479 -6.914 -8.437 1.00 77.56 187 CYS A O 1
ATOM 1444 N N . ASP A 1 188 ? -17.475 -5.992 -7.938 1.00 75.06 188 ASP A N 1
ATOM 1445 C CA . ASP A 1 188 ? -18.124 -6.276 -9.211 1.00 75.06 188 ASP A CA 1
ATOM 1446 C C . ASP A 1 188 ? -17.410 -5.501 -10.324 1.00 75.06 188 ASP A C 1
ATOM 1448 O O . ASP A 1 188 ? -17.291 -4.277 -10.288 1.00 75.06 188 ASP A O 1
ATOM 1452 N N . GLU A 1 189 ? -16.918 -6.241 -11.312 1.00 69.06 189 GLU A N 1
ATOM 1453 C CA . GLU A 1 189 ? -16.130 -5.724 -12.430 1.00 69.06 189 GLU A CA 1
ATOM 1454 C C . GLU A 1 189 ? -16.965 -4.814 -13.350 1.00 69.06 189 GLU A C 1
ATOM 1456 O O . GLU A 1 189 ? -16.411 -3.978 -14.058 1.00 69.06 189 GLU A O 1
ATOM 1461 N N . ASN A 1 190 ? -18.299 -4.918 -13.308 1.00 71.25 190 ASN A N 1
ATOM 1462 C CA . ASN A 1 190 ? -19.207 -4.084 -14.104 1.00 71.25 190 ASN A CA 1
ATOM 1463 C C . ASN A 1 190 ? -19.613 -2.788 -13.389 1.00 71.25 190 ASN A C 1
ATOM 1465 O O . ASN A 1 190 ? -20.252 -1.910 -13.973 1.00 71.25 190 ASN A O 1
ATOM 1469 N N . CYS A 1 191 ? -19.252 -2.658 -12.117 1.00 71.06 191 CYS A N 1
ATOM 1470 C CA . CYS A 1 191 ? -19.641 -1.544 -11.276 1.00 71.06 191 CYS A CA 1
ATOM 1471 C C . CYS A 1 191 ? -18.902 -0.268 -11.685 1.00 71.06 191 CYS A C 1
ATOM 1473 O O . CYS A 1 191 ? -17.670 -0.247 -11.722 1.00 71.06 191 CYS A O 1
ATOM 1475 N N . PHE A 1 192 ? -19.650 0.787 -12.024 1.00 69.94 192 PHE A N 1
ATOM 1476 C CA . PHE A 1 192 ? -19.105 2.086 -12.448 1.00 69.94 192 PHE A CA 1
ATOM 1477 C C . PHE A 1 192 ? -17.997 1.991 -13.517 1.00 69.94 192 PHE A C 1
ATOM 1479 O O . PHE A 1 192 ? -17.073 2.799 -13.543 1.00 69.94 192 PHE A O 1
ATOM 1486 N N . GLY A 1 193 ? -18.078 1.003 -14.417 1.00 61.25 193 GLY A N 1
ATOM 1487 C CA . GLY A 1 193 ? -17.074 0.788 -15.464 1.00 61.25 193 GLY A CA 1
ATOM 1488 C C . GLY A 1 193 ? -15.764 0.155 -14.974 1.00 61.25 193 GLY A C 1
ATOM 1489 O O . GLY A 1 193 ? -14.711 0.447 -15.536 1.00 61.25 193 GLY A O 1
ATOM 1490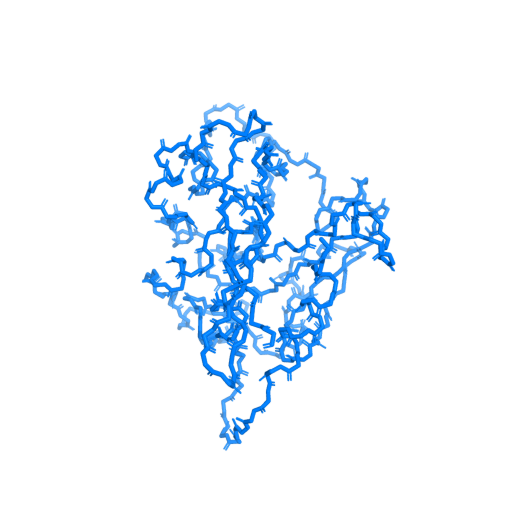 N N . GLY A 1 194 ? -15.811 -0.678 -13.928 1.00 60.88 194 GLY A N 1
ATOM 1491 C CA . GLY A 1 194 ? -14.645 -1.404 -13.404 1.00 60.88 194 GLY A CA 1
ATOM 1492 C C . GLY A 1 194 ? -13.774 -0.576 -12.457 1.00 60.88 194 GLY A C 1
ATOM 1493 O O . GLY A 1 194 ? -12.562 -0.785 -12.365 1.00 60.88 194 GLY A O 1
ATOM 1494 N N . GLN A 1 195 ? -14.378 0.402 -11.780 1.00 64.50 195 GLN A N 1
ATOM 1495 C CA . GLN A 1 195 ? -13.700 1.255 -10.805 1.00 64.50 195 GLN A CA 1
ATOM 1496 C C . GLN A 1 195 ? -13.413 0.505 -9.491 1.00 64.50 195 GLN A C 1
ATOM 1498 O O . GLN A 1 195 ? -14.148 -0.416 -9.123 1.00 64.50 195 GLN A O 1
ATOM 1503 N N . PRO A 1 196 ? -12.339 0.884 -8.769 1.00 65.00 196 PRO A N 1
ATOM 1504 C CA . PRO A 1 196 ? -11.989 0.236 -7.513 1.00 65.00 196 PRO A CA 1
ATOM 1505 C C . PRO A 1 196 ? -13.097 0.535 -6.504 1.00 65.00 196 PRO A C 1
ATOM 1507 O O . PRO A 1 196 ? -13.671 1.629 -6.506 1.00 65.00 196 PRO A O 1
ATOM 1510 N N . PHE A 1 197 ? -13.407 -0.420 -5.637 1.00 75.38 197 PHE A N 1
ATOM 1511 C CA . PHE A 1 197 ? -14.396 -0.212 -4.574 1.00 75.38 197 PHE A CA 1
ATOM 1512 C C . PHE A 1 197 ? -15.794 0.236 -5.028 1.00 75.38 197 PHE A C 1
ATOM 1514 O O . PHE A 1 197 ? -16.558 0.712 -4.190 1.00 75.38 197 PHE A O 1
ATOM 1521 N N . CYS A 1 198 ? -16.151 0.054 -6.310 1.00 73.69 198 CYS A N 1
ATOM 1522 C CA . CYS A 1 198 ? -17.438 0.500 -6.851 1.00 73.69 198 CYS A CA 1
ATOM 1523 C C . CYS A 1 198 ? -17.688 2.015 -6.674 1.00 73.69 198 CYS A C 1
ATOM 1525 O O . CYS A 1 198 ? -18.832 2.437 -6.527 1.00 73.69 198 CYS A O 1
ATOM 1527 N N . GLU A 1 199 ? -16.641 2.839 -6.645 1.00 74.00 199 GLU A N 1
ATOM 1528 C CA . GLU A 1 199 ? -16.790 4.290 -6.490 1.00 74.00 199 GLU A CA 1
ATOM 1529 C C . GLU A 1 199 ? -16.893 4.985 -7.849 1.00 74.00 199 GLU A C 1
ATOM 1531 O O . GLU A 1 199 ? -16.241 4.589 -8.820 1.00 74.00 199 GLU A O 1
ATOM 1536 N N . GLU A 1 200 ? -17.688 6.056 -7.917 1.00 67.69 200 GLU A N 1
ATOM 1537 C CA . GLU A 1 200 ? -17.666 6.942 -9.079 1.00 67.69 200 GLU A CA 1
ATOM 1538 C C . GLU A 1 200 ? -16.239 7.478 -9.282 1.00 67.69 200 GLU A C 1
ATOM 1540 O O . GLU A 1 200 ? -15.547 7.769 -8.298 1.00 67.69 200 GLU A O 1
ATOM 1545 N N . PRO A 1 201 ? -15.767 7.634 -10.534 1.00 60.12 201 PRO A N 1
ATOM 1546 C CA . PRO A 1 201 ? -14.479 8.257 -10.785 1.00 60.12 201 PRO A CA 1
ATOM 1547 C C . PRO A 1 201 ? -14.482 9.672 -10.197 1.00 60.12 201 PRO A C 1
ATOM 1549 O O . PRO A 1 201 ? -15.074 10.597 -10.750 1.00 60.12 201 PRO A O 1
ATOM 1552 N N . GLY A 1 202 ? -13.820 9.851 -9.056 1.00 59.09 202 GLY A N 1
ATOM 1553 C CA . GLY A 1 202 ? -13.534 11.178 -8.536 1.00 59.09 202 GLY A CA 1
ATOM 1554 C C . GLY A 1 202 ? -12.531 11.911 -9.433 1.00 59.09 202 GLY A C 1
ATOM 1555 O O . GLY A 1 202 ? -12.022 11.359 -10.409 1.00 59.09 202 GLY A O 1
ATOM 1556 N N . LEU A 1 203 ? -12.175 13.145 -9.083 1.00 60.28 203 LEU A N 1
ATOM 1557 C CA . LEU A 1 203 ? -11.136 13.908 -9.791 1.00 60.28 203 LEU A CA 1
ATOM 1558 C C . LEU A 1 203 ? -9.799 13.144 -9.882 1.00 60.28 203 LEU A C 1
ATOM 1560 O O . LEU A 1 203 ? -9.563 12.235 -9.087 1.00 60.28 203 LEU A O 1
ATOM 1564 N N . LEU A 1 204 ? -8.925 13.575 -10.809 1.00 62.81 204 LEU A N 1
ATOM 1565 C CA . LEU A 1 204 ? -7.600 13.042 -11.213 1.00 62.81 204 LEU A CA 1
ATOM 1566 C C . LEU A 1 204 ? -6.904 12.053 -10.257 1.00 62.81 204 LEU A C 1
ATOM 1568 O O . LEU A 1 204 ? -6.381 11.041 -10.706 1.00 62.81 204 LEU A O 1
ATOM 1572 N N . SER A 1 205 ? -6.897 12.322 -8.950 1.00 65.75 205 SER A N 1
ATOM 1573 C CA . SER A 1 205 ? -6.304 11.451 -7.929 1.00 65.75 205 SER A CA 1
ATOM 1574 C C . SER A 1 205 ? -6.955 10.067 -7.778 1.00 65.75 205 SER A C 1
ATOM 1576 O O . SER A 1 205 ? -6.328 9.196 -7.185 1.00 65.75 205 SER A O 1
ATOM 1578 N N . SER A 1 206 ? -8.182 9.862 -8.266 1.00 67.25 206 SER A N 1
ATOM 1579 C CA . SER A 1 206 ? -8.883 8.569 -8.250 1.00 67.25 206 SER A CA 1
ATOM 1580 C C . SER A 1 206 ? -8.464 7.661 -9.411 1.00 67.25 206 SER A C 1
ATOM 1582 O O . SER A 1 206 ? -8.661 6.448 -9.347 1.00 67.25 206 SER A O 1
ATOM 1584 N N . LEU A 1 207 ? -7.887 8.229 -10.476 1.00 69.19 207 LEU A N 1
ATOM 1585 C CA . LEU A 1 207 ? -7.533 7.512 -11.696 1.00 69.19 207 LEU A CA 1
ATOM 1586 C C . LEU A 1 207 ? -6.202 6.773 -11.524 1.00 69.19 207 LEU A C 1
ATOM 1588 O O . LEU A 1 207 ? -5.314 7.255 -10.815 1.00 69.19 207 LEU A O 1
ATOM 1592 N N . PRO A 1 208 ? -6.040 5.590 -12.146 1.00 69.38 208 PRO A N 1
ATOM 1593 C CA . PRO A 1 208 ? -4.754 4.918 -12.148 1.00 69.38 208 PRO A CA 1
ATOM 1594 C C . PRO A 1 208 ? -3.727 5.798 -12.852 1.00 69.38 208 PRO A C 1
ATOM 1596 O O . PRO A 1 208 ? -3.998 6.428 -13.877 1.00 69.38 208 PRO A O 1
ATOM 1599 N N . VAL A 1 209 ? -2.537 5.835 -12.274 1.00 73.12 209 VAL A N 1
ATOM 1600 C CA . VAL A 1 209 ? -1.425 6.605 -12.807 1.00 73.12 209 VAL A CA 1
ATOM 1601 C C . VAL A 1 209 ? -0.960 5.971 -14.122 1.00 73.12 209 VAL A C 1
ATOM 1603 O O . VAL A 1 209 ? -0.815 4.753 -14.214 1.00 73.12 209 VAL A O 1
ATOM 1606 N N . VAL A 1 210 ? -0.701 6.790 -15.144 1.00 76.56 210 VAL A N 1
ATOM 1607 C CA . VAL A 1 210 ? -0.147 6.297 -16.413 1.00 76.56 210 VAL A CA 1
ATOM 1608 C C . VAL A 1 210 ? 1.305 5.881 -16.182 1.00 76.56 210 VAL A C 1
ATOM 1610 O O . VAL A 1 210 ? 2.129 6.709 -15.790 1.00 76.56 210 VAL A O 1
ATOM 1613 N N . VAL A 1 211 ? 1.603 4.604 -16.414 1.00 74.56 211 VAL A N 1
ATOM 1614 C CA . VAL A 1 211 ? 2.953 4.025 -16.393 1.00 74.56 211 VAL A CA 1
ATOM 1615 C C . VAL A 1 211 ? 3.305 3.630 -17.821 1.00 74.56 211 VAL A C 1
ATOM 1617 O O . VAL A 1 211 ? 2.554 2.902 -18.469 1.00 74.56 211 VAL A O 1
ATOM 1620 N N . THR A 1 212 ? 4.424 4.140 -18.327 1.00 72.69 212 THR A N 1
ATOM 1621 C CA . THR A 1 212 ? 4.912 3.852 -19.689 1.00 72.69 212 THR A CA 1
ATOM 1622 C C . THR A 1 212 ? 6.157 2.976 -19.707 1.00 72.69 212 THR A C 1
ATOM 1624 O O . THR A 1 212 ? 6.600 2.580 -20.782 1.00 72.69 212 THR A O 1
ATOM 1627 N N . SER A 1 213 ? 6.715 2.692 -18.537 1.00 76.25 213 SER A N 1
ATOM 1628 C CA . SER A 1 213 ? 7.942 1.925 -18.367 1.00 76.25 213 SER A CA 1
ATOM 1629 C C . SER A 1 213 ? 7.674 0.429 -18.393 1.00 76.25 213 SER A C 1
ATOM 1631 O O . SER A 1 213 ? 6.592 -0.033 -18.022 1.00 76.25 213 SER A O 1
ATOM 1633 N N . ILE A 1 214 ? 8.670 -0.327 -18.836 1.00 76.12 214 ILE A N 1
ATOM 1634 C CA . ILE A 1 214 ? 8.588 -1.769 -19.038 1.00 76.12 214 ILE A CA 1
ATOM 1635 C C . ILE A 1 214 ? 9.781 -2.467 -18.395 1.00 76.12 214 ILE A C 1
ATOM 1637 O O . ILE A 1 214 ? 10.896 -1.946 -18.375 1.00 76.12 214 ILE A O 1
ATOM 1641 N N . TRP A 1 215 ? 9.545 -3.666 -17.870 1.00 75.12 215 TRP A N 1
ATOM 1642 C CA . TRP A 1 215 ? 10.634 -4.540 -17.452 1.00 75.12 215 TRP A CA 1
ATOM 1643 C C . TRP A 1 215 ? 11.410 -5.019 -18.677 1.00 75.12 215 TRP A C 1
ATOM 1645 O O . TRP A 1 215 ? 10.815 -5.404 -19.688 1.00 75.12 215 TRP A O 1
ATOM 1655 N N . SER A 1 216 ? 12.736 -5.030 -18.575 1.00 72.56 216 SER A N 1
ATOM 1656 C CA . SER A 1 216 ? 13.588 -5.740 -19.519 1.00 72.56 216 SER A CA 1
ATOM 1657 C C . SER A 1 216 ? 13.284 -7.237 -19.503 1.00 72.56 216 SER A C 1
ATOM 1659 O O . SER A 1 216 ? 12.635 -7.764 -18.595 1.00 72.56 216 SER A O 1
ATOM 1661 N N . ASN A 1 217 ? 13.835 -7.957 -20.480 1.00 72.94 217 ASN A N 1
ATOM 1662 C CA . ASN A 1 217 ? 13.878 -9.411 -20.395 1.00 72.94 217 ASN A CA 1
ATOM 1663 C C . ASN A 1 217 ? 14.586 -9.837 -19.102 1.00 72.94 217 ASN A C 1
ATOM 1665 O O . ASN A 1 217 ? 15.573 -9.217 -18.698 1.00 72.94 217 ASN A O 1
ATOM 1669 N N . TRP A 1 218 ? 14.063 -10.891 -18.478 1.00 69.38 218 TRP A N 1
ATOM 1670 C CA . TRP A 1 218 ? 14.666 -11.488 -17.295 1.00 69.38 218 TRP A CA 1
ATOM 1671 C C . TRP A 1 218 ? 15.962 -12.191 -17.692 1.00 69.38 218 TRP A C 1
ATOM 1673 O O . TRP A 1 218 ? 15.969 -13.018 -18.606 1.00 69.38 218 TRP A O 1
ATOM 1683 N N . THR A 1 219 ? 17.052 -11.862 -17.013 1.00 67.38 219 THR A N 1
ATOM 1684 C CA . THR A 1 219 ? 18.328 -12.562 -17.137 1.00 67.38 219 THR A CA 1
ATOM 1685 C C . THR A 1 219 ? 18.416 -13.615 -16.042 1.00 67.38 219 THR A C 1
ATOM 1687 O O . THR A 1 219 ? 18.354 -13.277 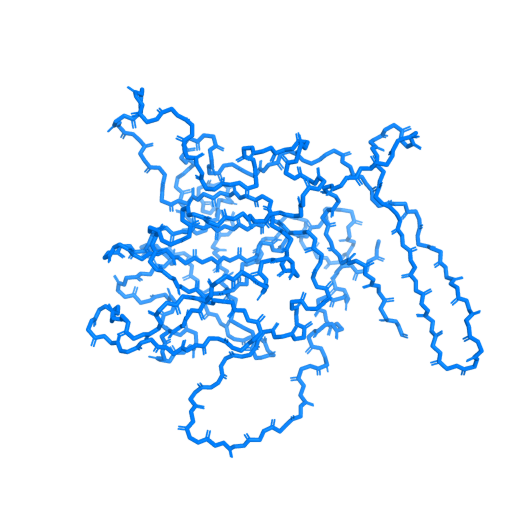-14.861 1.00 67.38 219 THR A O 1
ATOM 1690 N N . CYS A 1 220 ? 18.556 -14.883 -16.429 1.00 61.16 220 CYS A N 1
ATOM 1691 C CA . CYS A 1 220 ? 18.817 -15.978 -15.498 1.00 61.16 220 CYS A CA 1
ATOM 1692 C C . CYS A 1 220 ? 20.312 -15.999 -15.167 1.00 61.16 220 CYS A C 1
ATOM 1694 O O . CYS A 1 220 ? 21.130 -16.312 -16.037 1.00 61.16 220 CYS A O 1
ATOM 1696 N N . ILE A 1 221 ? 20.672 -15.665 -13.928 1.00 57.53 221 ILE A N 1
ATOM 1697 C CA . ILE A 1 221 ? 22.036 -15.851 -13.434 1.00 57.53 221 ILE A CA 1
ATOM 1698 C C . ILE A 1 221 ? 22.058 -17.203 -12.718 1.00 57.53 221 ILE A C 1
ATOM 1700 O O . ILE A 1 221 ? 21.537 -17.346 -11.613 1.00 57.53 221 ILE A O 1
ATOM 1704 N N . LEU A 1 222 ? 22.632 -18.212 -13.374 1.00 51.59 222 LEU A N 1
ATOM 1705 C CA . LEU A 1 222 ? 22.965 -19.484 -12.735 1.00 51.59 222 LEU A CA 1
ATOM 1706 C C . LEU A 1 222 ? 24.121 -19.231 -11.760 1.00 51.59 222 LEU A C 1
ATOM 1708 O O . LEU A 1 222 ? 25.248 -19.010 -12.198 1.00 51.59 222 LEU A O 1
ATOM 1712 N N . ASN A 1 223 ? 23.841 -19.248 -10.458 1.00 49.50 223 ASN A N 1
ATOM 1713 C CA . ASN A 1 223 ? 24.867 -19.377 -9.426 1.00 49.50 223 ASN A CA 1
ATOM 1714 C C . ASN A 1 223 ? 24.777 -20.790 -8.836 1.00 49.50 223 ASN A C 1
ATOM 1716 O O . ASN A 1 223 ? 23.679 -21.271 -8.570 1.00 49.50 223 ASN A O 1
ATOM 1720 N N . ASP A 1 224 ? 25.941 -21.426 -8.689 1.00 51.19 224 ASP A N 1
ATOM 1721 C CA . ASP A 1 224 ? 26.182 -22.827 -8.314 1.00 51.19 224 ASP A CA 1
ATOM 1722 C C . ASP A 1 224 ? 25.016 -23.587 -7.634 1.00 51.19 224 ASP A C 1
ATOM 1724 O O . ASP A 1 224 ? 24.557 -23.261 -6.538 1.00 51.19 224 ASP A O 1
ATOM 1728 N N . ASP A 1 225 ? 24.601 -24.651 -8.326 1.00 54.34 225 ASP A N 1
ATOM 1729 C CA . ASP A 1 225 ? 23.857 -25.858 -7.936 1.00 54.34 225 ASP A CA 1
ATOM 1730 C C . ASP A 1 225 ? 22.561 -25.792 -7.103 1.00 54.34 225 ASP A C 1
ATOM 1732 O O . ASP A 1 225 ? 21.912 -26.833 -6.995 1.00 54.34 225 ASP A O 1
ATOM 1736 N N . PHE A 1 226 ? 22.096 -24.651 -6.574 1.00 53.50 226 PHE A N 1
ATOM 1737 C CA . PHE A 1 226 ? 20.860 -24.661 -5.759 1.00 53.50 226 PHE A CA 1
ATOM 1738 C C . PHE A 1 226 ? 19.891 -23.472 -5.891 1.00 53.50 226 PHE A C 1
ATOM 1740 O O . PHE A 1 226 ? 18.767 -23.604 -5.408 1.00 53.50 226 PHE A O 1
ATOM 1747 N N . PHE A 1 227 ? 20.237 -22.354 -6.547 1.00 50.94 227 PHE A N 1
ATOM 1748 C CA . PHE A 1 227 ? 19.325 -21.197 -6.655 1.00 50.94 227 PHE A CA 1
ATOM 1749 C C . PHE A 1 227 ? 19.381 -20.509 -8.030 1.00 50.94 227 PHE A C 1
ATOM 1751 O O . PHE A 1 227 ? 20.436 -20.039 -8.454 1.00 50.94 227 PHE A O 1
ATOM 1758 N N . GLU A 1 228 ? 18.232 -20.393 -8.708 1.00 55.94 228 GLU A N 1
ATOM 1759 C CA . GLU A 1 228 ? 18.093 -19.607 -9.941 1.00 55.94 228 GLU A CA 1
ATOM 1760 C C . GLU A 1 228 ? 17.600 -18.195 -9.591 1.00 55.94 228 GLU A C 1
ATOM 1762 O O . GLU A 1 228 ? 16.432 -17.988 -9.252 1.00 55.94 228 GLU A O 1
ATOM 1767 N N . ILE A 1 229 ? 18.491 -17.202 -9.673 1.00 56.56 229 ILE A N 1
ATOM 1768 C CA . ILE A 1 229 ? 18.110 -15.797 -9.496 1.00 56.56 229 ILE A CA 1
ATOM 1769 C C . ILE A 1 229 ? 17.825 -15.210 -10.877 1.00 56.56 229 ILE A C 1
ATOM 1771 O O . ILE A 1 229 ? 18.704 -15.122 -11.738 1.00 56.56 229 ILE A O 1
ATOM 1775 N N . SER A 1 230 ? 16.570 -14.817 -11.090 1.00 62.34 230 SER A N 1
ATOM 1776 C CA . SER A 1 230 ? 16.161 -14.054 -12.268 1.00 62.34 230 SER A CA 1
ATOM 1777 C C . SER A 1 230 ? 16.123 -12.566 -11.924 1.00 62.34 230 SER A C 1
ATOM 1779 O O . SER A 1 230 ? 15.390 -12.158 -11.021 1.00 62.34 230 SER A O 1
ATOM 1781 N N . GLU A 1 231 ? 16.860 -11.751 -12.678 1.00 66.44 231 GLU A N 1
ATOM 1782 C CA . GLU A 1 231 ? 16.876 -10.287 -12.537 1.00 66.44 231 GLU A CA 1
ATOM 1783 C C . GLU A 1 231 ? 16.293 -9.605 -13.779 1.00 66.44 231 GLU A C 1
ATOM 1785 O O . GLU A 1 231 ? 16.416 -10.110 -14.894 1.00 66.44 231 GLU A O 1
ATOM 1790 N N . SER A 1 232 ? 15.649 -8.451 -13.604 1.00 70.88 232 SER A N 1
ATOM 1791 C CA . SER A 1 232 ? 15.236 -7.575 -14.706 1.00 70.88 232 SER A CA 1
ATOM 1792 C C . SER A 1 232 ? 15.419 -6.112 -14.310 1.00 70.88 232 SER A C 1
ATOM 1794 O O . SER A 1 232 ? 15.364 -5.761 -13.130 1.00 70.88 232 SER A O 1
ATOM 1796 N N . ILE A 1 233 ? 15.664 -5.249 -15.296 1.00 78.50 233 ILE A N 1
ATOM 1797 C CA . ILE A 1 233 ? 15.819 -3.806 -15.095 1.00 78.50 233 ILE A CA 1
ATOM 1798 C C . ILE A 1 233 ? 14.598 -3.063 -15.628 1.00 78.50 233 ILE A C 1
ATOM 1800 O O . ILE A 1 233 ? 13.980 -3.471 -16.609 1.00 78.50 233 ILE A O 1
ATOM 1804 N N . CYS A 1 234 ? 14.246 -1.960 -14.977 1.00 78.25 234 CYS A N 1
ATOM 1805 C CA . CYS A 1 234 ? 13.148 -1.111 -15.413 1.00 78.25 234 CYS A CA 1
ATOM 1806 C C . CYS A 1 234 ? 13.631 -0.117 -16.476 1.00 78.25 234 CYS A C 1
ATOM 1808 O O . CYS A 1 234 ? 14.597 0.613 -16.245 1.00 78.25 234 CYS A O 1
ATOM 1810 N N . LEU A 1 235 ? 12.964 -0.084 -17.630 1.00 79.38 235 LEU A N 1
ATOM 1811 C CA . LEU A 1 235 ? 13.336 0.730 -18.787 1.00 79.38 235 LEU A CA 1
ATOM 1812 C C . LEU A 1 235 ? 12.180 1.625 -19.230 1.00 79.38 235 LEU A C 1
ATOM 1814 O O . LEU A 1 235 ? 11.009 1.261 -19.108 1.00 79.38 235 LEU A O 1
ATOM 1818 N N . GLU A 1 236 ? 12.510 2.783 -19.792 1.00 79.50 236 GLU A N 1
ATOM 1819 C CA . GLU A 1 236 ? 11.534 3.603 -20.505 1.00 79.50 236 GLU A CA 1
ATOM 1820 C C . GLU A 1 236 ? 11.001 2.883 -21.756 1.00 79.50 236 GLU A C 1
ATOM 1822 O O . GLU A 1 236 ? 11.589 1.922 -22.259 1.00 79.50 236 GLU A O 1
ATOM 1827 N N . LYS A 1 237 ? 9.871 3.364 -22.289 1.00 73.38 237 LYS A N 1
ATOM 1828 C CA . LYS A 1 237 ? 9.206 2.776 -23.466 1.00 73.38 237 LYS A CA 1
ATOM 1829 C C . LYS A 1 237 ? 10.106 2.720 -24.704 1.00 73.38 237 LYS A C 1
ATOM 1831 O O . LYS A 1 237 ? 9.908 1.867 -25.567 1.00 73.38 237 LYS A O 1
ATOM 1836 N N . ASP A 1 238 ? 11.055 3.643 -24.810 1.00 75.25 238 ASP A N 1
ATOM 1837 C CA . ASP A 1 238 ? 12.020 3.690 -25.905 1.00 75.25 238 ASP A CA 1
ATOM 1838 C C . ASP A 1 238 ? 13.209 2.729 -25.721 1.00 75.25 238 ASP A C 1
ATOM 1840 O O . ASP A 1 238 ? 14.032 2.610 -26.625 1.00 75.25 238 ASP A O 1
ATOM 1844 N N . LEU A 1 239 ? 13.267 2.009 -24.591 1.00 73.44 239 LEU A N 1
ATOM 1845 C CA . LEU A 1 239 ? 14.301 1.038 -24.217 1.00 73.44 239 LEU A CA 1
ATOM 1846 C C . LEU A 1 239 ? 15.721 1.617 -24.109 1.00 73.44 239 LEU A C 1
ATOM 1848 O O . LEU A 1 239 ? 16.687 0.854 -24.062 1.00 73.44 239 LEU A O 1
ATOM 1852 N N . THR A 1 240 ? 15.873 2.942 -24.061 1.00 71.44 240 THR A N 1
ATOM 1853 C CA . THR A 1 240 ? 17.196 3.588 -24.048 1.00 71.44 240 THR A CA 1
ATOM 1854 C C . THR A 1 240 ? 17.639 4.044 -22.665 1.00 71.44 240 THR A C 1
ATOM 1856 O O . THR A 1 240 ? 18.841 4.128 -22.407 1.00 71.44 240 THR A O 1
ATOM 1859 N N . SER A 1 241 ? 16.681 4.315 -21.775 1.00 77.00 241 SER A N 1
ATOM 1860 C CA . SER A 1 241 ? 16.931 4.956 -20.483 1.00 77.00 241 SER A CA 1
ATOM 1861 C C . SER A 1 241 ? 16.366 4.135 -19.320 1.00 77.00 241 SER A C 1
ATOM 1863 O O . SER A 1 241 ? 15.314 3.504 -19.468 1.00 77.00 241 SER A O 1
ATOM 1865 N N . PRO A 1 242 ? 17.041 4.119 -18.154 1.00 77.62 242 PRO A N 1
ATOM 1866 C CA . PRO A 1 242 ? 16.509 3.474 -16.963 1.00 77.62 242 PRO A CA 1
ATOM 1867 C C . PRO A 1 242 ? 15.283 4.230 -16.444 1.00 77.62 242 PRO A C 1
ATOM 1869 O O . PRO A 1 242 ? 15.296 5.455 -16.330 1.00 77.62 242 PRO A O 1
ATOM 1872 N N . ALA A 1 243 ? 14.254 3.479 -16.067 1.00 80.69 243 ALA A N 1
ATOM 1873 C CA . ALA A 1 243 ? 13.049 3.993 -15.433 1.00 80.69 243 ALA A CA 1
ATOM 1874 C C . ALA A 1 243 ? 12.930 3.502 -13.983 1.00 80.69 243 ALA A C 1
ATOM 1876 O O . ALA A 1 243 ? 13.693 2.653 -13.519 1.00 80.69 243 ALA A O 1
ATOM 1877 N N . PHE A 1 244 ? 11.967 4.055 -13.243 1.00 78.12 244 PHE A N 1
ATOM 1878 C CA . PHE A 1 244 ? 11.808 3.790 -11.808 1.00 78.12 244 PHE A CA 1
ATOM 1879 C C . PHE A 1 244 ? 10.373 3.467 -11.392 1.00 78.12 244 PHE A C 1
ATOM 1881 O O . PHE A 1 244 ? 10.118 3.388 -10.198 1.00 78.12 244 PHE A O 1
ATOM 1888 N N . ASP A 1 245 ? 9.439 3.310 -12.331 1.00 76.62 245 ASP A N 1
ATOM 1889 C CA . ASP A 1 245 ? 8.008 3.096 -12.071 1.00 76.62 245 ASP A CA 1
ATOM 1890 C C . ASP A 1 245 ? 7.461 1.789 -12.671 1.00 76.62 245 ASP A C 1
ATOM 1892 O O . ASP A 1 245 ? 6.248 1.639 -12.811 1.00 76.62 245 ASP A O 1
ATOM 1896 N N . CYS A 1 246 ? 8.326 0.819 -12.994 1.00 75.94 246 CYS A N 1
ATOM 1897 C CA . CYS A 1 246 ? 7.877 -0.496 -13.449 1.00 75.94 246 CYS A CA 1
ATOM 1898 C C . CYS A 1 246 ? 7.101 -1.214 -12.346 1.00 75.94 246 CYS A C 1
ATOM 1900 O O . CYS A 1 246 ? 7.622 -1.486 -11.261 1.00 75.94 246 CYS A O 1
ATOM 1902 N N . LEU A 1 247 ? 5.847 -1.534 -12.653 1.00 76.44 247 LEU A N 1
ATOM 1903 C CA . LEU A 1 247 ? 4.956 -2.259 -11.760 1.00 76.44 247 LEU A CA 1
ATOM 1904 C C . LEU A 1 247 ? 5.328 -3.733 -11.743 1.00 76.44 247 LEU A C 1
ATOM 1906 O O . LEU A 1 247 ? 5.576 -4.314 -12.798 1.00 76.44 247 LEU A O 1
ATOM 1910 N N . GLY A 1 248 ? 5.314 -4.364 -10.577 1.00 67.94 248 GLY A N 1
ATOM 1911 C CA . GLY A 1 248 ? 5.577 -5.795 -10.493 1.00 67.94 248 GLY A CA 1
ATOM 1912 C C . GLY A 1 248 ? 6.546 -6.173 -9.380 1.00 67.94 248 GLY A C 1
ATOM 1913 O O . GLY A 1 248 ? 6.769 -5.379 -8.466 1.00 67.94 248 GLY A O 1
ATOM 1914 N N . PRO A 1 249 ? 7.105 -7.388 -9.422 1.00 64.00 249 PRO A N 1
ATOM 1915 C CA . PRO A 1 249 ? 8.017 -7.884 -8.409 1.00 64.00 249 PRO A CA 1
ATOM 1916 C C . PRO A 1 249 ? 9.430 -7.390 -8.726 1.00 64.00 249 PRO A C 1
ATOM 1918 O O . PRO A 1 249 ? 9.801 -7.251 -9.891 1.00 64.00 249 PRO A O 1
ATOM 1921 N N . ARG A 1 250 ? 10.247 -7.145 -7.703 1.00 55.94 250 ARG A N 1
ATOM 1922 C CA . ARG A 1 250 ? 11.656 -6.768 -7.928 1.00 55.94 250 ARG A CA 1
ATOM 1923 C C . ARG A 1 250 ? 12.539 -7.952 -8.298 1.00 55.94 250 ARG A C 1
ATOM 1925 O O . ARG A 1 250 ? 13.530 -7.777 -8.995 1.00 55.94 250 ARG A O 1
ATOM 1932 N N . SER A 1 251 ? 12.171 -9.139 -7.842 1.00 51.69 251 SER A N 1
ATOM 1933 C CA . SER A 1 251 ? 12.872 -10.381 -8.126 1.00 51.69 251 SER A CA 1
ATOM 1934 C C . SER A 1 251 ? 11.875 -11.531 -8.197 1.00 51.69 251 SER A C 1
ATOM 1936 O O . SER A 1 251 ? 10.838 -11.529 -7.528 1.00 51.69 251 SER A O 1
ATOM 1938 N N . LEU A 1 252 ? 12.185 -12.505 -9.047 1.00 50.25 252 LEU A N 1
ATOM 1939 C CA . LEU A 1 252 ? 11.501 -13.790 -9.082 1.00 50.25 252 LEU A CA 1
ATOM 1940 C C . LEU A 1 252 ? 12.484 -14.820 -8.533 1.00 50.25 252 LEU A C 1
ATOM 1942 O O . LEU A 1 252 ? 13.501 -15.093 -9.168 1.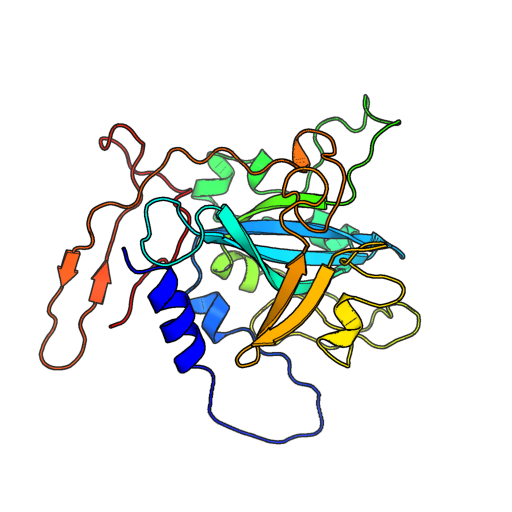00 50.25 252 LEU A O 1
ATOM 1946 N N . TRP A 1 253 ? 12.184 -15.369 -7.360 1.00 36.72 253 TRP A N 1
ATOM 1947 C CA . TRP A 1 253 ? 12.839 -16.581 -6.879 1.00 36.72 253 TRP A CA 1
ATOM 1948 C C . TRP A 1 253 ? 12.105 -17.765 -7.511 1.00 36.72 253 TRP A C 1
ATOM 1950 O O . TRP A 1 253 ? 10.878 -17.852 -7.388 1.00 36.72 253 TRP A O 1
ATOM 1960 N N . LYS A 1 254 ? 12.827 -18.619 -8.235 1.00 38.47 254 LYS A N 1
ATOM 1961 C CA . LYS A 1 254 ? 12.313 -19.893 -8.747 1.00 38.47 254 LYS A CA 1
ATOM 1962 C C . LYS A 1 254 ? 12.943 -21.052 -7.997 1.00 38.47 254 LYS A C 1
ATOM 1964 O O . LYS A 1 254 ? 14.154 -20.960 -7.701 1.00 38.47 254 LYS A O 1
#

Secondary structure (DSSP, 8-state):
--HHHHHHHHTTS-------SS---B-HHHHHHB-EEEEEEEEEETTEEEEEEEEEPPTTSTTS-TT-EEEEEEEEEEHHHHTT-B-S-HHHHHH-TTTSB---TTTTT-SS---SEEEEEEEHHHHHTSPPP-TTSEETTEEPEEPBTSS-EE-SSTTTTTTSTT-SSTTTTEEEEEETTEEEEEE-TTGGGT-GGG----SGGGSPPP---EEPPPEEEEETTTEEEEE--EE-TTSSSB-S--BSBS-EE-

Radius of gyration: 18.35 Å; chains: 1; bounding box: 49×52×48 Å

Sequence (254 aa):
MLWPLLVQLILQQATTGGSTCKPAYNVTDFIQVAGIQFCAVVEIGQGFCSIFAEMRNDPTAGDLIPGSLVELYLGTCSCQTMKQWEFCSRPLRNLRPYECSFQEKGEADFTTHKSRVHRRLCDLTVMAEINSCNCRKKLSQRTLYPIEGFPTCYRNPLPGSVCSTHSVCGVYGCSARTVLGLTVVKCDENCFGGQPFCEEPGLLSSLPVVVTSIWSNWTCILNDDFFEISESICLEKDLTSPAFDCLGPRSLWK

Foldseek 3Di:
DCLVVVVVVLLVPLDDDDDDPDPAQECQSVLQFFFKFKKKWFQLDPQKIWIWGWDADDLPDPDDDHGFIKTWTQAMARNVVQQPDQFDDPVQCVVVVPQRGPDPPCPPPPPDFDDRIFIHIGGSNVQLPDAAGDQCDDDVNFGWADHHSGRHTHGPDPPDRQPDPRHLLPDDFKDWDDRSSIIMIGGDCPQCPRQPSSDPQTPPRSDYDDDQKDWDDWDFDDDPDDWTKTATFIAGNVRPDGDRNYGDTRTDTD